Protein AF-A0A1G0IK13-F1 (afdb_monomer_lite)

Structure (mmCIF, N/CA/C/O backbone):
data_AF-A0A1G0IK13-F1
#
_entry.id   AF-A0A1G0IK13-F1
#
loop_
_atom_site.group_PDB
_atom_site.id
_atom_site.type_symbol
_atom_site.label_atom_id
_atom_site.label_alt_id
_atom_site.label_comp_id
_atom_site.label_asym_id
_atom_site.label_entity_id
_atom_site.label_seq_id
_atom_site.pdbx_PDB_ins_code
_atom_site.Cartn_x
_atom_site.Cartn_y
_atom_site.Cartn_z
_atom_site.occupancy
_atom_site.B_iso_or_equiv
_atom_site.auth_seq_id
_atom_site.auth_comp_id
_atom_site.auth_asym_id
_atom_site.auth_atom_id
_atom_site.pdbx_PDB_model_num
ATOM 1 N N . MET A 1 1 ? -11.476 34.093 0.087 1.00 31.52 1 MET A N 1
ATOM 2 C CA . MET A 1 1 ? -12.115 33.030 -0.714 1.00 31.52 1 MET A CA 1
ATOM 3 C C . MET A 1 1 ? -11.079 31.915 -0.895 1.00 31.52 1 MET A C 1
ATOM 5 O O . MET A 1 1 ? -10.155 32.074 -1.669 1.00 31.52 1 MET A O 1
ATOM 9 N N . LEU A 1 2 ? -11.153 30.910 -0.012 1.00 32.69 2 LEU A N 1
ATOM 10 C CA . LEU A 1 2 ? -10.565 29.553 -0.029 1.00 32.69 2 LEU A CA 1
ATOM 11 C C . LEU A 1 2 ? -9.243 29.271 -0.791 1.00 32.69 2 LEU A C 1
ATOM 13 O O . LEU A 1 2 ? -9.278 28.748 -1.898 1.00 32.69 2 LEU A O 1
ATOM 17 N N . SER A 1 3 ? -8.080 29.431 -0.144 1.00 32.84 3 SER A N 1
ATOM 18 C CA . SER A 1 3 ? -6.854 28.722 -0.585 1.00 32.84 3 SER A CA 1
ATOM 19 C C . SER A 1 3 ? -5.847 28.363 0.524 1.00 32.84 3 SER A C 1
ATOM 21 O O . SER A 1 3 ? -4.720 27.985 0.225 1.00 32.84 3 SER A O 1
ATOM 23 N N . GLN A 1 4 ? -6.213 28.455 1.810 1.00 36.94 4 GLN A N 1
ATOM 24 C CA . GLN A 1 4 ? -5.223 28.521 2.901 1.00 36.94 4 GLN A CA 1
ATOM 25 C C . GLN A 1 4 ? -5.112 27.277 3.816 1.00 36.94 4 GLN A C 1
ATOM 27 O O . GLN A 1 4 ? -4.607 27.416 4.924 1.00 36.94 4 GLN A O 1
ATOM 32 N N . ILE A 1 5 ? -5.580 26.074 3.436 1.00 35.16 5 ILE A N 1
ATOM 33 C CA . ILE A 1 5 ? -5.613 24.924 4.388 1.00 35.16 5 ILE A CA 1
ATOM 34 C C . ILE A 1 5 ? -4.954 23.620 3.888 1.00 35.16 5 ILE A C 1
ATOM 36 O O . ILE A 1 5 ? -4.730 22.715 4.683 1.00 35.16 5 ILE A O 1
ATOM 40 N N . TYR A 1 6 ? -4.496 23.531 2.640 1.00 39.91 6 TYR A N 1
ATOM 41 C CA . TYR A 1 6 ? -3.707 22.375 2.178 1.00 39.91 6 TYR A CA 1
ATOM 42 C C . TYR A 1 6 ? -2.251 22.769 1.916 1.00 39.91 6 TYR A C 1
ATOM 44 O O . TYR A 1 6 ? -1.744 22.636 0.809 1.00 39.91 6 TYR A O 1
ATOM 52 N N . LYS A 1 7 ? -1.560 23.281 2.946 1.00 41.16 7 LYS A N 1
ATOM 53 C CA . LYS A 1 7 ? -0.093 23.220 2.954 1.00 41.16 7 LYS A CA 1
ATOM 54 C C . LYS A 1 7 ? 0.269 21.747 3.094 1.00 41.16 7 LYS A C 1
ATOM 56 O O . LYS A 1 7 ? 0.130 21.176 4.171 1.00 41.16 7 LYS A O 1
ATOM 61 N N . ASP A 1 8 ? 0.615 21.149 1.959 1.00 47.81 8 ASP A N 1
ATOM 62 C CA . ASP A 1 8 ? 1.024 19.762 1.786 1.00 47.81 8 ASP A CA 1
ATOM 63 C C . ASP A 1 8 ? 1.869 19.288 2.965 1.00 47.81 8 ASP A C 1
ATOM 65 O O . ASP A 1 8 ? 2.934 19.851 3.227 1.00 47.81 8 ASP A O 1
ATOM 69 N N . VAL A 1 9 ? 1.442 18.217 3.629 1.00 53.19 9 VAL A N 1
ATOM 70 C CA . VAL A 1 9 ? 2.223 17.518 4.663 1.00 53.19 9 VAL A CA 1
ATOM 71 C C . VAL A 1 9 ? 3.650 17.254 4.151 1.00 53.19 9 VAL A C 1
ATOM 73 O O . VAL A 1 9 ? 4.634 17.439 4.864 1.00 53.19 9 VAL A O 1
ATOM 76 N N . VAL A 1 10 ? 3.790 16.951 2.856 1.00 48.06 10 VAL A N 1
ATOM 77 C CA . VAL A 1 10 ? 5.076 16.779 2.161 1.00 48.06 10 VAL A CA 1
ATOM 78 C C . VAL A 1 10 ? 5.927 18.052 2.094 1.00 48.06 10 VAL A C 1
ATOM 80 O O . VAL A 1 10 ? 7.153 17.955 2.137 1.00 48.06 10 VAL A O 1
ATOM 83 N N . SER A 1 11 ? 5.327 19.238 1.992 1.00 52.69 11 SER A N 1
ATOM 84 C CA . SER A 1 11 ? 6.069 20.505 2.013 1.00 52.69 11 SER A CA 1
ATOM 85 C C . SER A 1 11 ? 6.671 20.789 3.392 1.00 52.69 11 SER A C 1
ATOM 87 O O . SER A 1 11 ? 7.807 21.252 3.458 1.00 52.69 11 SER A O 1
ATOM 89 N N . GLU A 1 12 ? 5.990 20.418 4.482 1.00 54.75 12 GLU A N 1
ATOM 90 C CA . GLU A 1 12 ? 6.567 20.422 5.834 1.00 54.75 12 GLU A CA 1
ATOM 91 C C . GLU A 1 12 ? 7.705 19.400 5.948 1.00 54.75 12 GLU A C 1
ATOM 93 O O . GLU A 1 12 ? 8.802 19.757 6.371 1.00 54.75 12 GLU A O 1
ATOM 98 N N . PHE A 1 13 ? 7.525 18.171 5.452 1.00 52.75 13 PHE A N 1
ATOM 99 C CA . PHE A 1 13 ? 8.603 17.172 5.442 1.00 52.75 13 PHE A CA 1
ATOM 100 C C . PHE A 1 13 ? 9.841 17.618 4.644 1.00 52.75 13 PHE A C 1
ATOM 102 O O . PHE A 1 13 ? 10.972 17.452 5.100 1.00 52.75 13 PHE A O 1
ATOM 109 N N . LYS A 1 14 ? 9.662 18.188 3.448 1.00 51.97 14 LYS A N 1
ATOM 110 C CA . LYS A 1 14 ? 10.777 18.629 2.593 1.00 51.97 14 LYS A CA 1
ATOM 111 C C . LYS A 1 14 ? 11.469 19.879 3.138 1.00 51.97 14 LYS A C 1
ATOM 113 O O . LYS A 1 14 ? 12.696 19.951 3.080 1.00 51.97 14 LYS A O 1
ATOM 118 N N . ASN A 1 15 ? 10.711 20.833 3.685 1.00 50.69 15 ASN A N 1
ATOM 119 C CA . ASN A 1 15 ? 11.269 22.067 4.245 1.00 50.69 15 ASN A CA 1
ATOM 120 C C . ASN A 1 15 ? 11.979 21.846 5.585 1.00 50.69 15 ASN A C 1
ATOM 122 O O . ASN A 1 15 ? 12.971 22.518 5.847 1.00 50.69 15 ASN A O 1
ATOM 126 N N . ILE A 1 16 ? 11.514 20.912 6.421 1.00 49.03 16 ILE A N 1
ATOM 127 C CA . ILE A 1 16 ? 12.125 20.672 7.736 1.00 49.03 16 ILE A CA 1
ATOM 128 C C . ILE A 1 16 ? 13.378 19.784 7.622 1.00 49.03 16 ILE A C 1
ATOM 130 O O . ILE A 1 16 ? 14.306 19.933 8.417 1.00 49.03 16 ILE A O 1
ATOM 134 N N . TYR A 1 17 ? 13.451 18.874 6.642 1.00 52.00 17 TYR A N 1
ATOM 135 C CA . TYR A 1 17 ? 14.423 17.771 6.706 1.00 52.00 17 TYR A CA 1
ATOM 136 C C . TYR A 1 17 ? 15.418 17.661 5.529 1.00 52.00 17 TYR A C 1
ATOM 138 O O . TYR A 1 17 ? 16.313 16.816 5.587 1.00 52.00 17 TYR A O 1
ATOM 146 N N . GLY A 1 18 ? 15.356 18.562 4.537 1.00 42.50 18 GLY A N 1
ATOM 147 C CA . GLY A 1 18 ? 16.409 18.765 3.527 1.00 42.50 18 GLY A CA 1
ATOM 148 C C . GLY A 1 18 ? 16.316 17.892 2.263 1.00 42.50 18 GLY A C 1
ATOM 149 O O . GLY A 1 18 ? 15.449 17.035 2.128 1.00 42.50 18 GLY A O 1
ATOM 150 N N . ARG A 1 19 ? 17.212 18.139 1.290 1.00 48.12 19 ARG A N 1
ATOM 151 C CA . ARG A 1 19 ? 17.326 17.351 0.045 1.00 48.12 19 ARG A CA 1
ATOM 152 C C . ARG A 1 19 ? 17.820 15.941 0.383 1.00 48.12 19 ARG A C 1
ATOM 154 O O . ARG A 1 19 ? 18.929 15.790 0.891 1.00 48.12 19 ARG A O 1
ATOM 161 N N . PHE A 1 20 ? 17.008 14.922 0.115 1.00 57.69 20 PHE A N 1
ATOM 162 C CA . PHE A 1 20 ? 17.365 13.531 0.390 1.00 57.69 20 PHE A CA 1
ATOM 163 C C . PHE A 1 20 ? 18.174 12.928 -0.759 1.00 57.69 20 PHE A C 1
ATOM 165 O O . PHE A 1 20 ? 17.938 13.224 -1.929 1.00 57.69 20 PHE A O 1
ATOM 172 N N . TRP A 1 21 ? 19.206 12.184 -0.375 1.00 53.47 21 TRP A N 1
ATOM 173 C CA . TRP A 1 21 ? 20.443 12.022 -1.122 1.00 53.47 21 TRP A CA 1
ATOM 174 C C . TRP A 1 21 ? 20.303 10.956 -2.205 1.00 53.47 21 TRP A C 1
ATOM 176 O O . TRP A 1 21 ? 19.629 9.947 -2.017 1.00 53.47 21 TRP A O 1
ATOM 186 N N . ALA A 1 22 ? 20.999 11.172 -3.317 1.00 59.31 22 ALA A N 1
ATOM 187 C CA . ALA A 1 22 ? 21.402 10.071 -4.165 1.00 59.31 22 ALA A CA 1
ATOM 188 C C . ALA A 1 22 ? 22.405 9.198 -3.386 1.00 59.31 22 ALA A C 1
ATOM 190 O O . ALA A 1 22 ? 23.225 9.724 -2.625 1.00 59.31 22 ALA A O 1
ATOM 191 N N . THR A 1 23 ? 22.373 7.878 -3.566 1.00 63.16 23 THR A N 1
ATOM 192 C CA . THR A 1 23 ? 23.436 6.994 -3.079 1.00 63.16 23 THR A CA 1
ATOM 193 C C . THR A 1 23 ? 24.787 7.479 -3.609 1.00 63.16 23 THR A C 1
ATOM 195 O O . THR A 1 23 ? 24.859 8.256 -4.563 1.00 63.16 23 THR A O 1
ATOM 198 N N . LYS A 1 24 ? 25.899 6.959 -3.073 1.00 58.78 24 LYS A N 1
ATOM 199 C CA . LYS A 1 24 ? 27.235 7.202 -3.657 1.00 58.78 24 LYS A CA 1
ATOM 200 C C . LYS A 1 24 ? 27.311 6.874 -5.163 1.00 58.78 24 LYS A C 1
ATOM 202 O O . LYS A 1 24 ? 28.230 7.328 -5.829 1.00 58.78 24 LYS A O 1
ATOM 207 N N . GLN A 1 25 ? 26.360 6.089 -5.673 1.00 64.88 25 GLN A N 1
ATOM 208 C CA . GLN A 1 25 ? 26.235 5.661 -7.066 1.00 64.88 25 GLN A CA 1
ATOM 209 C C . GLN A 1 25 ? 25.204 6.479 -7.869 1.00 64.88 25 GLN A C 1
ATOM 211 O O . GLN A 1 25 ? 24.966 6.166 -9.028 1.00 64.88 25 GLN A O 1
ATOM 216 N N . GLY A 1 26 ? 24.577 7.504 -7.283 1.00 69.50 26 GLY A N 1
ATOM 217 C CA . GLY A 1 26 ? 23.604 8.355 -7.974 1.00 69.50 26 GLY A CA 1
ATOM 218 C C . GLY A 1 26 ? 22.139 7.911 -7.859 1.00 69.50 26 GLY A C 1
ATOM 219 O O . GLY A 1 26 ? 21.266 8.599 -8.381 1.00 69.50 26 GLY A O 1
ATOM 220 N N . ASN A 1 27 ? 21.836 6.812 -7.161 1.00 72.19 27 ASN A N 1
ATOM 221 C CA . ASN A 1 27 ? 20.474 6.271 -7.107 1.00 72.19 27 ASN A CA 1
ATOM 222 C C . ASN A 1 27 ? 19.616 6.973 -6.050 1.00 72.19 27 ASN A C 1
ATOM 224 O O . ASN A 1 27 ? 20.079 7.212 -4.940 1.00 72.19 27 ASN A O 1
ATOM 228 N N . PHE A 1 28 ? 18.351 7.253 -6.351 1.00 80.31 28 PHE A N 1
ATOM 229 C CA . PHE A 1 28 ? 17.411 7.787 -5.360 1.00 80.31 28 PHE A CA 1
ATOM 230 C C . PHE A 1 28 ? 16.913 6.691 -4.417 1.00 80.31 28 PHE A C 1
ATOM 232 O O . PHE A 1 28 ? 16.918 5.518 -4.772 1.00 80.31 28 PHE A O 1
ATOM 239 N N . GLU A 1 29 ? 16.439 7.070 -3.232 1.00 83.25 29 GLU A N 1
ATOM 240 C CA . GLU A 1 29 ? 15.926 6.140 -2.225 1.00 83.25 29 GLU A CA 1
ATOM 241 C C . GLU A 1 29 ? 14.506 6.512 -1.767 1.00 83.25 29 GLU A C 1
ATOM 243 O O . GLU A 1 29 ? 14.148 7.689 -1.698 1.00 83.25 29 GLU A O 1
ATOM 248 N N . TYR A 1 30 ? 13.682 5.512 -1.442 1.00 84.75 30 TYR A N 1
ATOM 249 C CA . TYR A 1 30 ? 12.421 5.680 -0.724 1.00 84.75 30 TYR A CA 1
ATOM 250 C C . TYR A 1 30 ? 12.723 6.154 0.693 1.00 84.75 30 TYR A C 1
ATOM 252 O O . TYR A 1 30 ? 13.132 5.367 1.547 1.00 84.75 30 TYR A O 1
ATOM 260 N N . TYR A 1 31 ? 12.548 7.447 0.951 1.00 82.56 31 TYR A N 1
ATOM 261 C CA . TYR A 1 31 ? 12.944 8.035 2.229 1.00 82.56 31 TYR A CA 1
ATOM 262 C C . TYR A 1 31 ? 11.896 7.856 3.332 1.00 82.56 31 TYR A C 1
ATOM 264 O O . TYR A 1 31 ? 12.213 8.060 4.505 1.00 82.56 31 TYR A O 1
ATOM 272 N N . LEU A 1 32 ? 10.666 7.465 2.990 1.00 89.06 32 LEU A N 1
ATOM 273 C CA . LEU A 1 32 ? 9.633 7.136 3.965 1.00 89.06 32 LEU A CA 1
ATOM 274 C C . LEU A 1 32 ? 9.557 5.626 4.198 1.00 89.06 32 LEU A C 1
ATOM 276 O O . LEU A 1 32 ? 9.901 4.797 3.349 1.00 89.06 32 LEU A O 1
ATOM 280 N N . LYS A 1 33 ? 9.094 5.270 5.390 1.00 91.31 33 LYS A N 1
ATOM 281 C CA . LYS A 1 33 ? 8.772 3.903 5.788 1.00 91.31 33 LYS A CA 1
ATOM 282 C C . LYS A 1 33 ? 7.468 3.899 6.572 1.00 91.31 33 LYS A C 1
ATOM 284 O O . LYS A 1 33 ? 7.250 4.777 7.407 1.00 91.31 33 LYS A O 1
ATOM 289 N N . LEU A 1 34 ? 6.660 2.866 6.378 1.00 94.62 34 LEU A N 1
ATOM 290 C CA . LEU A 1 34 ? 5.587 2.526 7.308 1.00 94.62 34 LEU A CA 1
ATOM 291 C C . LEU A 1 34 ? 6.165 1.780 8.529 1.00 94.62 34 LEU A C 1
ATOM 293 O O . LEU A 1 34 ? 6.554 0.620 8.432 1.00 94.62 34 LEU A O 1
ATOM 297 N N . ASP A 1 35 ? 6.263 2.435 9.688 1.00 94.06 35 ASP A N 1
ATOM 298 C CA . ASP A 1 35 ? 6.783 1.810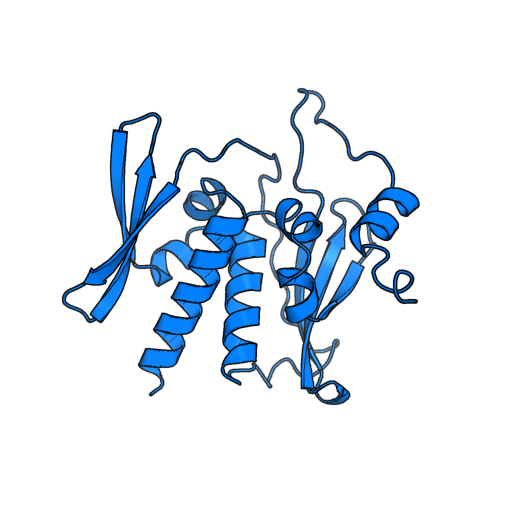 10.921 1.00 94.06 35 ASP A CA 1
ATOM 299 C C . ASP A 1 35 ? 5.729 0.947 11.627 1.00 94.06 35 ASP A C 1
ATOM 301 O O . ASP A 1 35 ? 6.040 -0.070 12.249 1.00 94.06 35 ASP A O 1
ATOM 305 N N . GLY A 1 36 ? 4.460 1.333 11.517 1.00 95.19 36 GLY A N 1
ATOM 306 C CA . GLY A 1 36 ? 3.361 0.615 12.142 1.00 95.19 36 GLY A CA 1
ATOM 307 C C . GLY A 1 36 ? 2.011 1.285 11.951 1.00 95.19 36 GLY A C 1
ATOM 308 O O . GLY A 1 36 ? 1.897 2.314 11.283 1.00 95.19 36 GLY A O 1
ATOM 309 N N . TYR A 1 37 ? 0.984 0.704 12.560 1.00 96.81 37 TYR A N 1
ATOM 310 C CA . TYR A 1 37 ? -0.351 1.293 12.627 1.00 96.81 37 TYR A CA 1
ATOM 311 C C . TYR A 1 37 ? -1.074 0.912 13.919 1.00 96.81 37 TYR A C 1
ATOM 313 O O . TYR A 1 37 ? -0.765 -0.094 14.564 1.00 96.81 37 TYR A O 1
ATOM 321 N N . TYR A 1 38 ? -2.054 1.726 14.293 1.00 96.50 38 TYR A N 1
ATOM 322 C CA . TYR A 1 38 ? -2.970 1.447 15.393 1.00 96.50 38 TYR A CA 1
ATOM 323 C C . TYR A 1 38 ? -4.346 2.051 15.099 1.00 96.50 38 TYR A C 1
ATOM 325 O O . TYR A 1 38 ? -4.468 3.007 14.330 1.00 96.50 38 TYR A O 1
ATOM 333 N N . PHE A 1 39 ? -5.391 1.526 15.730 1.00 95.69 39 PHE A N 1
ATOM 334 C CA . PHE A 1 39 ? -6.720 2.123 15.665 1.00 95.69 39 PHE A CA 1
ATOM 335 C C . PHE A 1 39 ? -6.895 3.143 16.794 1.00 95.69 39 PHE A C 1
ATOM 337 O O . PHE A 1 39 ? -6.624 2.859 17.960 1.00 95.69 39 PHE A O 1
ATOM 344 N N . CYS A 1 40 ? -7.341 4.357 16.472 1.00 94.06 40 CYS A N 1
ATOM 345 C CA . CYS A 1 40 ? -7.643 5.390 17.456 1.00 94.06 40 CYS A CA 1
ATOM 346 C C . CYS A 1 40 ? -9.151 5.447 17.712 1.00 94.06 40 CYS A C 1
ATOM 348 O O . CYS A 1 40 ? -9.873 6.107 16.966 1.00 94.06 40 CYS A O 1
ATOM 350 N N . LYS A 1 41 ? -9.634 4.844 18.808 1.00 90.56 41 LYS A N 1
ATOM 351 C CA . LYS A 1 41 ? -11.066 4.885 19.174 1.00 90.56 41 LYS A CA 1
ATOM 352 C C . LYS A 1 41 ? -11.641 6.296 19.285 1.00 90.56 41 LYS A C 1
ATOM 354 O O . LYS A 1 41 ? -12.744 6.534 18.804 1.00 90.56 41 LYS A O 1
ATOM 359 N N . LYS A 1 42 ? -10.891 7.246 19.863 1.00 91.06 42 LYS A N 1
ATOM 360 C CA . LYS A 1 42 ? -11.334 8.648 20.012 1.00 91.06 42 LYS A CA 1
ATOM 361 C C . LYS A 1 42 ? -11.639 9.301 18.662 1.00 91.06 42 LYS A C 1
ATOM 363 O O . LYS A 1 42 ? -12.590 10.064 18.557 1.00 91.06 42 LYS A O 1
ATOM 368 N N . GLN A 1 43 ? -10.826 9.008 17.650 1.00 90.81 43 GLN A N 1
ATOM 369 C CA . GLN A 1 43 ? -10.968 9.574 16.307 1.00 90.81 43 GLN A CA 1
ATOM 370 C C . GLN A 1 43 ? -11.713 8.632 15.343 1.00 90.81 43 GLN A C 1
ATOM 372 O O . GLN A 1 43 ? -11.975 9.019 14.211 1.00 90.81 43 GLN A O 1
ATOM 377 N N . LYS A 1 44 ? -12.045 7.409 15.786 1.00 91.25 44 LYS A N 1
ATOM 378 C CA . LYS A 1 44 ? -12.650 6.321 14.999 1.00 91.25 44 LYS A CA 1
ATOM 379 C C . LYS A 1 44 ? -11.951 6.088 13.654 1.00 91.25 44 LYS A C 1
ATOM 381 O O . LYS A 1 44 ? -12.602 5.918 12.628 1.00 91.25 44 LYS A O 1
ATOM 386 N N . GLN A 1 45 ? -10.621 6.102 13.668 1.00 94.12 45 GLN A N 1
ATOM 387 C CA . GLN A 1 45 ? -9.805 5.930 12.467 1.00 94.12 45 GLN A CA 1
ATOM 388 C C . GLN A 1 45 ? -8.475 5.245 12.777 1.00 94.12 45 GLN A C 1
ATOM 390 O O . GLN A 1 45 ? -7.940 5.331 13.886 1.00 94.12 45 GLN A O 1
ATOM 395 N N . THR A 1 46 ? -7.940 4.589 11.763 1.00 95.81 46 THR A N 1
ATOM 396 C CA . THR A 1 46 ? -6.638 3.947 11.695 1.00 95.81 46 THR A 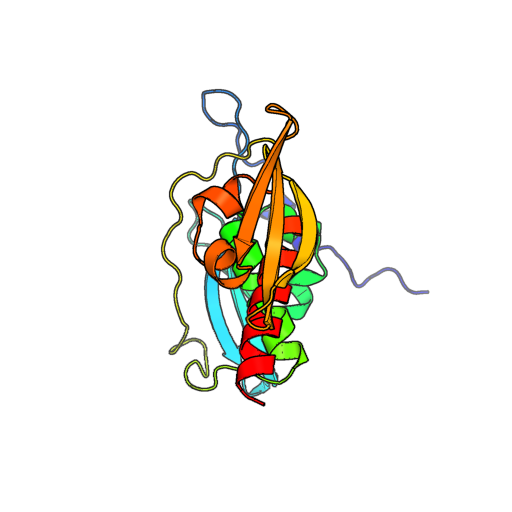CA 1
ATOM 397 C C . THR A 1 46 ? -5.581 5.011 11.468 1.00 95.81 46 THR A C 1
ATOM 399 O O . THR A 1 46 ? -5.616 5.775 10.499 1.00 95.81 46 THR A O 1
ATOM 402 N N . ILE A 1 47 ? -4.624 5.058 12.384 1.00 97.38 47 ILE A N 1
ATOM 403 C CA . ILE A 1 47 ? -3.472 5.942 12.328 1.00 97.38 47 ILE A CA 1
ATOM 404 C C . ILE A 1 47 ? -2.274 5.101 11.908 1.00 97.38 47 ILE A C 1
ATOM 406 O O . ILE A 1 47 ? -1.943 4.113 12.564 1.00 97.38 47 ILE A O 1
ATOM 410 N N . VAL A 1 48 ? -1.623 5.502 10.821 1.00 96.81 48 VAL A N 1
ATOM 411 C CA . VAL A 1 48 ? -0.355 4.929 10.372 1.00 96.81 48 VAL A CA 1
ATOM 412 C C . VAL A 1 48 ? 0.806 5.782 10.856 1.00 96.81 48 VAL A C 1
ATOM 414 O O . VAL A 1 48 ? 0.684 6.999 11.029 1.00 96.81 48 VAL A O 1
ATOM 417 N N . ILE A 1 49 ? 1.929 5.122 11.108 1.00 95.94 49 ILE A N 1
ATOM 418 C CA . ILE A 1 49 ? 3.147 5.747 11.603 1.00 95.94 49 ILE A CA 1
ATOM 419 C C . ILE A 1 49 ? 4.152 5.760 10.480 1.00 95.94 49 ILE A C 1
ATOM 421 O O . ILE A 1 49 ? 4.659 4.713 10.078 1.00 95.94 49 ILE A O 1
ATOM 425 N N . ILE A 1 50 ? 4.418 6.951 9.970 1.00 94.12 50 ILE A N 1
ATOM 426 C CA . ILE A 1 50 ? 5.351 7.153 8.875 1.00 94.12 50 ILE A CA 1
ATOM 427 C C . ILE A 1 50 ? 6.669 7.636 9.461 1.00 94.12 50 ILE A C 1
ATOM 429 O O . ILE A 1 50 ? 6.737 8.699 10.071 1.00 94.12 50 ILE A O 1
ATOM 433 N N . GLN A 1 51 ? 7.720 6.844 9.293 1.00 90.56 51 GLN A N 1
ATOM 434 C CA . GLN A 1 51 ? 9.067 7.180 9.732 1.00 90.56 51 GLN A CA 1
ATOM 435 C C . GLN A 1 51 ? 9.887 7.720 8.561 1.00 90.56 51 GLN A C 1
ATOM 437 O O . GLN A 1 51 ? 9.839 7.178 7.455 1.00 90.56 51 GLN A O 1
ATOM 442 N N . VAL A 1 52 ? 10.705 8.740 8.824 1.00 86.00 52 VAL A N 1
ATOM 443 C CA . VAL A 1 52 ? 11.774 9.145 7.903 1.00 86.00 52 VAL A CA 1
ATOM 444 C C . VAL A 1 52 ? 12.959 8.199 8.091 1.00 86.00 52 VAL A C 1
ATOM 446 O O . VAL A 1 52 ? 13.514 8.095 9.189 1.00 86.00 52 VAL A O 1
ATOM 449 N N . ARG A 1 53 ? 13.360 7.492 7.032 1.00 81.12 53 ARG A N 1
ATOM 450 C CA . ARG A 1 53 ? 14.486 6.550 7.088 1.00 81.12 53 ARG A CA 1
ATOM 451 C C . ARG A 1 53 ? 15.761 7.260 7.541 1.00 81.12 53 ARG A C 1
ATOM 453 O O . ARG A 1 53 ? 15.990 8.428 7.239 1.00 81.12 53 ARG A O 1
ATOM 460 N N . ASN A 1 54 ? 16.586 6.544 8.304 1.00 75.62 54 ASN A N 1
ATOM 461 C CA . ASN A 1 54 ? 17.832 7.051 8.895 1.00 75.62 54 ASN A CA 1
ATOM 462 C C . ASN A 1 54 ? 17.650 8.244 9.858 1.00 75.62 54 ASN A C 1
ATOM 464 O O . ASN A 1 54 ? 18.624 8.891 10.248 1.00 75.62 54 ASN A O 1
ATOM 468 N N . LYS A 1 55 ? 16.413 8.528 10.282 1.00 79.25 55 LYS A N 1
ATOM 469 C CA . LYS A 1 55 ? 16.076 9.511 11.314 1.00 79.25 55 LYS A CA 1
ATOM 470 C C . LYS A 1 55 ? 15.191 8.851 12.376 1.00 79.25 55 LYS A C 1
ATOM 472 O O . LYS A 1 55 ? 14.543 7.832 12.144 1.00 79.25 55 LYS A O 1
ATOM 477 N N . ARG A 1 56 ? 15.164 9.446 13.571 1.00 78.56 56 ARG A N 1
ATOM 478 C CA . ARG A 1 56 ? 14.256 9.037 14.663 1.00 78.56 56 ARG A CA 1
ATOM 479 C C . ARG A 1 56 ? 12.858 9.660 14.540 1.00 78.56 56 ARG A C 1
ATOM 481 O O . ARG A 1 56 ? 11.990 9.358 15.348 1.00 78.56 56 ARG A O 1
ATOM 488 N N . THR A 1 57 ? 12.656 10.533 13.554 1.00 84.31 57 THR A N 1
ATOM 489 C CA . THR A 1 57 ? 11.406 11.262 13.336 1.00 84.31 57 THR A CA 1
ATOM 490 C C . THR A 1 57 ? 10.316 10.339 12.809 1.00 84.31 57 THR A C 1
ATOM 492 O O . THR A 1 57 ? 10.523 9.629 11.821 1.00 84.31 57 THR A O 1
ATOM 495 N N . VAL A 1 58 ? 9.151 10.394 13.452 1.00 89.62 58 VAL A N 1
ATOM 496 C CA . VAL A 1 58 ? 7.939 9.679 13.052 1.00 89.62 58 VAL A CA 1
ATOM 497 C C . VAL A 1 58 ? 6.756 10.635 13.042 1.00 89.62 58 VAL A C 1
ATOM 499 O O . VAL A 1 58 ? 6.617 11.445 13.955 1.00 89.62 58 VAL A O 1
ATOM 502 N N . GLU A 1 59 ? 5.880 10.487 12.057 1.00 91.81 59 GLU A N 1
ATOM 503 C CA . GLU A 1 59 ? 4.611 11.202 11.971 1.00 91.81 59 GLU A CA 1
ATOM 504 C C . GLU A 1 59 ? 3.433 10.248 12.119 1.00 91.81 59 GLU A C 1
ATOM 506 O O . GLU A 1 59 ? 3.443 9.121 11.618 1.00 91.81 59 GLU A O 1
ATOM 511 N N . LYS A 1 60 ? 2.396 10.719 12.813 1.00 95.06 60 LYS A N 1
ATOM 512 C CA . LYS A 1 60 ? 1.159 9.972 13.069 1.00 95.06 60 LYS A CA 1
ATOM 513 C C . LYS A 1 60 ? 0.072 10.517 12.159 1.00 95.06 60 LYS A C 1
ATOM 515 O O . LYS A 1 60 ? -0.447 11.605 12.399 1.00 95.06 60 LYS A O 1
ATOM 520 N N . ILE A 1 61 ? -0.286 9.765 11.126 1.00 95.50 61 ILE A N 1
ATOM 521 C CA . ILE A 1 61 ? -1.164 10.259 10.064 1.00 95.50 61 ILE A CA 1
ATOM 522 C C . ILE A 1 61 ? -2.363 9.316 9.918 1.00 95.50 61 ILE A C 1
ATOM 524 O O . ILE A 1 61 ? -2.176 8.103 9.857 1.00 95.50 61 ILE A O 1
ATOM 528 N N . PRO A 1 62 ? -3.607 9.820 9.851 1.00 96.38 62 PRO A N 1
ATOM 529 C CA . PRO A 1 62 ? -4.748 8.994 9.472 1.00 96.38 62 PRO A CA 1
ATOM 530 C C . PRO A 1 62 ? -4.533 8.346 8.104 1.00 96.38 62 PRO A C 1
ATOM 532 O O . PRO A 1 62 ? -4.152 9.035 7.154 1.00 96.38 62 PRO A O 1
ATOM 535 N N . VAL A 1 63 ? -4.833 7.052 7.971 1.00 96.44 63 VAL A N 1
ATOM 536 C CA . VAL A 1 63 ? -4.601 6.305 6.720 1.00 96.44 63 VAL A CA 1
ATOM 537 C C . VAL A 1 63 ? -5.303 6.955 5.517 1.00 96.44 63 VAL A C 1
ATOM 539 O O . VAL A 1 63 ? -4.722 7.068 4.438 1.00 96.44 63 VAL A O 1
ATOM 542 N N . LYS A 1 64 ? -6.506 7.509 5.728 1.00 94.56 64 LYS A N 1
ATOM 543 C CA . LYS A 1 64 ? -7.259 8.275 4.721 1.00 94.56 64 LYS A CA 1
ATOM 544 C C . LYS A 1 64 ? -6.530 9.520 4.217 1.00 94.56 64 LYS A C 1
ATOM 546 O O . LYS A 1 64 ? -6.687 9.875 3.057 1.00 94.56 64 LYS A O 1
ATOM 551 N N . LYS A 1 65 ? -5.742 10.193 5.060 1.00 94.25 65 LYS A N 1
ATOM 552 C CA . LYS A 1 65 ? -4.947 11.352 4.624 1.00 94.25 65 LYS A CA 1
ATOM 553 C C . LYS A 1 65 ? -3.726 10.911 3.825 1.00 94.25 65 LYS A C 1
ATOM 555 O O . LYS A 1 65 ? -3.396 11.547 2.834 1.00 94.25 65 LYS A O 1
ATOM 560 N N . VAL A 1 66 ? -3.102 9.800 4.217 1.00 93.94 66 VAL A N 1
ATOM 561 C CA . VAL A 1 66 ? -1.948 9.242 3.500 1.00 93.94 66 VAL A CA 1
ATOM 562 C C . VAL A 1 66 ? -2.317 8.868 2.068 1.00 93.94 66 VAL A C 1
ATOM 564 O O . VAL A 1 66 ? -1.619 9.271 1.148 1.00 93.94 66 VAL A O 1
ATOM 567 N N . ILE A 1 67 ? -3.439 8.172 1.855 1.00 93.31 67 ILE A N 1
ATOM 568 C CA . ILE A 1 67 ? -3.844 7.738 0.507 1.00 93.31 67 ILE A CA 1
ATOM 569 C C . ILE A 1 67 ? -4.223 8.903 -0.425 1.00 93.31 67 ILE A C 1
ATOM 571 O O . ILE A 1 67 ? -4.145 8.776 -1.646 1.00 93.31 67 ILE A O 1
ATOM 575 N N . GLN A 1 68 ? -4.631 10.041 0.143 1.00 92.56 68 GLN A N 1
ATOM 576 C CA . GLN A 1 68 ? -4.956 11.259 -0.603 1.00 92.56 68 GLN A CA 1
ATOM 577 C C . GLN A 1 68 ? -3.699 12.039 -1.017 1.00 92.56 68 GLN A C 1
ATOM 579 O O . GLN A 1 68 ? -3.717 12.737 -2.032 1.00 92.56 68 GLN A O 1
ATOM 584 N N . ASP A 1 69 ? -2.599 11.897 -0.274 1.00 90.25 69 ASP A N 1
ATOM 585 C CA . ASP A 1 69 ? -1.327 12.555 -0.565 1.00 90.25 69 ASP A CA 1
ATOM 586 C C . ASP A 1 69 ? -0.468 11.701 -1.510 1.00 90.25 69 ASP A C 1
ATOM 588 O O . ASP A 1 69 ? 0.361 10.879 -1.109 1.00 90.25 69 ASP A O 1
ATOM 592 N N . LYS A 1 70 ? -0.648 11.926 -2.816 1.00 89.06 70 LYS A N 1
ATOM 593 C CA . LYS A 1 70 ? 0.113 11.231 -3.868 1.00 89.06 70 LYS A CA 1
ATOM 594 C C . LYS A 1 70 ? 1.624 11.418 -3.735 1.00 89.06 70 LYS A C 1
ATOM 596 O O . LYS A 1 70 ? 2.374 10.543 -4.165 1.00 89.06 70 LYS A O 1
ATOM 601 N N . ASN A 1 71 ? 2.072 12.554 -3.205 1.00 87.62 71 ASN A N 1
ATOM 602 C CA . ASN A 1 71 ? 3.493 12.833 -3.061 1.00 87.62 71 ASN A CA 1
ATOM 603 C C . ASN A 1 71 ? 4.074 12.019 -1.910 1.00 87.62 71 ASN A C 1
ATOM 605 O O . ASN A 1 71 ? 5.128 11.429 -2.085 1.00 87.62 71 ASN A O 1
ATOM 609 N N . LEU A 1 72 ? 3.371 11.914 -0.784 1.00 89.75 72 LEU A N 1
ATOM 610 C CA . LEU A 1 72 ? 3.779 11.056 0.327 1.00 89.75 72 LEU A CA 1
ATOM 611 C C . LEU A 1 72 ? 3.827 9.591 -0.116 1.00 89.75 72 LEU A C 1
ATOM 613 O O . LEU A 1 72 ? 4.825 8.909 0.112 1.00 89.75 72 LEU A O 1
ATOM 617 N N . VAL A 1 73 ? 2.786 9.123 -0.813 1.00 91.88 73 VAL A N 1
ATOM 618 C CA . VAL A 1 73 ? 2.713 7.738 -1.301 1.00 91.88 73 VAL A CA 1
ATOM 619 C C . VAL A 1 73 ? 3.907 7.397 -2.191 1.00 91.88 73 VAL A C 1
ATOM 621 O O . VAL A 1 73 ? 4.546 6.386 -1.947 1.00 91.88 73 VAL A O 1
ATOM 624 N N . LYS A 1 74 ? 4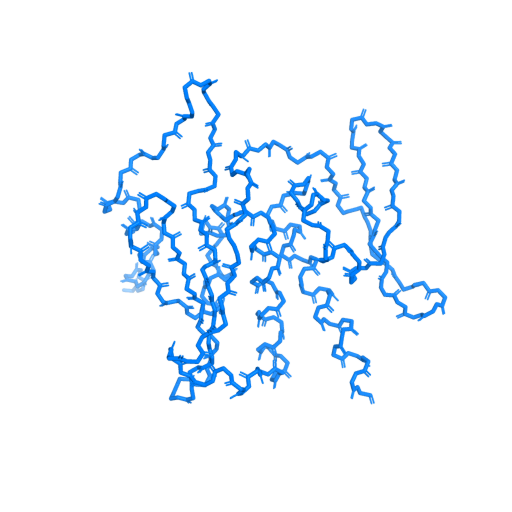.292 8.256 -3.146 1.00 90.94 74 LYS A N 1
ATOM 625 C CA . LYS A 1 74 ? 5.465 8.046 -4.031 1.00 90.94 74 LYS A CA 1
ATOM 626 C C . LYS A 1 74 ? 6.809 7.895 -3.309 1.00 90.94 74 LYS A C 1
ATOM 628 O O . LYS A 1 74 ? 7.795 7.471 -3.916 1.00 90.94 74 LYS A O 1
ATOM 633 N N . GLU A 1 75 ? 6.877 8.299 -2.050 1.00 89.81 75 GLU A N 1
ATOM 634 C CA . GLU A 1 75 ? 8.100 8.289 -1.247 1.00 89.81 75 GLU A CA 1
ATOM 635 C C . GLU A 1 75 ? 8.194 7.065 -0.331 1.00 89.81 75 GLU A C 1
ATOM 637 O O . GLU A 1 75 ? 9.221 6.851 0.317 1.00 89.81 75 GLU A O 1
ATOM 642 N N . LEU A 1 76 ? 7.152 6.232 -0.327 1.00 91.56 76 LEU A N 1
ATOM 643 C CA . LEU A 1 76 ? 7.112 4.939 0.340 1.00 91.56 76 LEU A CA 1
ATOM 644 C C . LEU A 1 76 ? 7.562 3.820 -0.593 1.00 91.56 76 LEU A C 1
ATOM 646 O O . LEU A 1 76 ? 7.276 3.822 -1.793 1.00 91.56 76 LEU A O 1
ATOM 650 N N . HIS A 1 77 ? 8.199 2.815 0.003 1.00 93.12 77 HIS A N 1
ATOM 651 C CA . HIS A 1 77 ? 8.474 1.560 -0.680 1.00 93.12 77 HIS A CA 1
ATOM 652 C C . HIS A 1 77 ? 7.150 0.928 -1.166 1.00 93.12 77 HIS A C 1
ATOM 654 O O . HIS A 1 77 ? 6.174 0.942 -0.407 1.00 93.12 77 HIS A O 1
ATOM 660 N N . PRO A 1 78 ? 7.080 0.334 -2.374 1.00 95.12 78 PRO A N 1
ATOM 661 C CA . PRO A 1 78 ? 5.846 -0.248 -2.908 1.00 95.12 78 PRO A CA 1
ATOM 662 C C . PRO A 1 78 ? 5.151 -1.229 -1.953 1.00 95.12 78 PRO A C 1
ATOM 664 O O . PRO A 1 78 ? 3.938 -1.161 -1.780 1.00 95.12 78 PRO A O 1
ATOM 667 N N . ALA A 1 79 ? 5.906 -2.078 -1.250 1.00 94.94 79 ALA A N 1
ATOM 668 C CA . ALA A 1 79 ? 5.342 -2.970 -0.230 1.00 94.94 79 ALA A CA 1
ATOM 669 C C . ALA A 1 79 ? 4.702 -2.225 0.968 1.00 94.94 79 ALA A C 1
ATOM 671 O O . ALA A 1 79 ? 3.615 -2.602 1.403 1.00 94.94 79 ALA A O 1
ATOM 672 N N . ASP A 1 80 ? 5.299 -1.127 1.451 1.00 95.50 80 ASP A N 1
ATOM 673 C CA . ASP A 1 80 ? 4.695 -0.293 2.507 1.00 95.50 80 ASP A CA 1
ATOM 674 C C . ASP A 1 80 ? 3.398 0.365 2.005 1.00 95.50 80 ASP A C 1
ATOM 676 O O . ASP A 1 80 ? 2.385 0.419 2.708 1.00 95.50 80 ASP A O 1
ATOM 680 N N . ALA A 1 81 ? 3.406 0.846 0.760 1.00 96.31 81 ALA A N 1
ATOM 681 C CA . ALA A 1 81 ? 2.242 1.467 0.141 1.00 96.31 81 ALA A CA 1
ATOM 682 C C . ALA A 1 81 ? 1.110 0.460 -0.128 1.00 96.31 81 ALA A C 1
ATOM 684 O O . ALA A 1 81 ? -0.063 0.791 0.042 1.00 96.31 81 ALA A O 1
ATOM 685 N N . CYS A 1 82 ? 1.454 -0.785 -0.464 1.00 97.44 82 CYS A N 1
ATOM 686 C CA . CYS A 1 82 ? 0.516 -1.901 -0.558 1.00 97.44 82 CYS A CA 1
ATOM 687 C C . CYS A 1 82 ? -0.229 -2.114 0.769 1.00 97.44 82 CYS A C 1
ATOM 689 O O . CYS A 1 82 ? -1.459 -2.151 0.803 1.00 97.44 82 CYS A O 1
ATOM 691 N N . ILE A 1 83 ? 0.494 -2.134 1.893 1.00 96.69 83 ILE A N 1
ATOM 692 C CA . ILE A 1 83 ? -0.113 -2.243 3.228 1.00 96.69 83 ILE A CA 1
ATOM 693 C C . ILE A 1 83 ? -1.033 -1.049 3.517 1.00 96.69 83 ILE A C 1
ATOM 695 O O . ILE A 1 83 ? -2.135 -1.234 4.031 1.00 96.69 83 ILE A O 1
ATOM 699 N N . ILE A 1 84 ? -0.627 0.175 3.165 1.00 97.25 84 ILE A N 1
ATOM 700 C CA . ILE A 1 84 ? -1.479 1.366 3.323 1.00 97.25 84 ILE A CA 1
ATOM 701 C C . ILE A 1 84 ? -2.774 1.238 2.513 1.00 97.25 84 ILE A C 1
ATOM 703 O O . ILE A 1 84 ? -3.838 1.570 3.035 1.00 97.25 84 ILE A O 1
ATOM 707 N N . GLY A 1 85 ? -2.708 0.723 1.281 1.00 97.31 85 GLY A N 1
ATOM 708 C CA . GLY A 1 85 ? -3.888 0.448 0.458 1.00 97.31 85 GLY A CA 1
ATOM 709 C C . GLY A 1 85 ? -4.855 -0.527 1.133 1.00 97.31 85 GLY A C 1
ATOM 710 O O . GLY A 1 85 ? -6.049 -0.245 1.236 1.00 97.31 85 GLY A O 1
ATOM 711 N N . MET A 1 86 ? -4.329 -1.623 1.685 1.00 96.81 86 MET A N 1
ATOM 712 C CA . MET A 1 86 ? -5.115 -2.594 2.456 1.00 96.81 86 MET A CA 1
ATOM 713 C C . MET A 1 86 ? -5.781 -1.941 3.676 1.00 96.81 86 MET A C 1
ATOM 715 O O . MET A 1 86 ? -6.990 -2.067 3.863 1.00 96.81 86 MET A O 1
ATOM 719 N N . LEU A 1 87 ? -5.021 -1.199 4.489 1.00 96.25 87 LEU A N 1
ATOM 720 C CA . LEU A 1 87 ? -5.539 -0.520 5.685 1.00 96.25 87 LEU A CA 1
ATOM 721 C C . LEU A 1 87 ? -6.620 0.518 5.342 1.00 96.25 87 LEU A C 1
ATOM 723 O O . LEU A 1 87 ? -7.618 0.630 6.054 1.00 96.25 87 LEU A O 1
ATOM 727 N N . ALA A 1 88 ? -6.445 1.260 4.247 1.00 96.12 88 ALA A N 1
ATOM 728 C CA . ALA A 1 88 ? -7.420 2.240 3.784 1.00 96.12 88 ALA A CA 1
ATOM 729 C C . ALA A 1 88 ? -8.732 1.579 3.329 1.00 96.12 88 ALA A C 1
ATOM 731 O O . ALA A 1 88 ? -9.811 2.088 3.645 1.00 96.12 88 ALA A O 1
ATOM 732 N N . ASN A 1 89 ? -8.658 0.444 2.622 1.00 96.06 89 ASN A N 1
ATOM 733 C CA . ASN A 1 89 ? -9.849 -0.298 2.200 1.00 96.06 89 ASN A CA 1
ATOM 734 C C . ASN A 1 89 ? -10.571 -0.963 3.378 1.00 96.06 89 ASN A C 1
ATOM 736 O O . ASN A 1 89 ? -11.793 -0.887 3.480 1.00 96.06 89 ASN A O 1
ATOM 740 N N . ASN A 1 90 ? -9.811 -1.543 4.304 1.00 94.44 90 ASN A N 1
ATOM 741 C CA . ASN A 1 90 ? -10.321 -2.103 5.552 1.00 94.44 90 ASN A CA 1
ATOM 742 C C . ASN A 1 90 ? -11.121 -1.058 6.343 1.00 94.44 90 ASN A C 1
ATOM 744 O O . ASN A 1 90 ? -12.276 -1.289 6.696 1.00 94.44 90 ASN A O 1
ATOM 748 N N . GLU A 1 91 ? -10.558 0.138 6.540 1.00 92.94 91 GLU A N 1
ATOM 749 C CA . GLU A 1 91 ? -11.267 1.228 7.214 1.00 92.94 91 GLU A CA 1
ATOM 750 C C . GLU A 1 91 ? -12.514 1.689 6.448 1.00 92.94 91 GLU A C 1
ATOM 752 O O . GLU A 1 91 ? -13.540 1.971 7.067 1.00 92.94 91 GLU A O 1
ATOM 757 N N . ARG A 1 92 ? -12.455 1.762 5.112 1.00 93.00 92 ARG A N 1
ATOM 758 C CA . ARG A 1 92 ? -13.615 2.108 4.272 1.00 93.00 92 ARG A CA 1
ATOM 759 C C . ARG A 1 92 ? -14.775 1.127 4.470 1.00 93.00 92 ARG A C 1
ATOM 761 O O . ARG A 1 92 ? -15.924 1.556 4.451 1.00 93.00 92 ARG A O 1
ATOM 768 N N . ASN A 1 93 ? -14.466 -0.149 4.679 1.00 92.19 93 ASN A N 1
ATOM 769 C CA . ASN A 1 93 ? -15.435 -1.224 4.888 1.00 92.19 93 ASN A CA 1
ATOM 770 C C . ASN A 1 93 ? -15.751 -1.494 6.372 1.00 92.19 93 ASN A C 1
ATOM 772 O O . ASN A 1 93 ? -16.410 -2.478 6.687 1.00 92.19 93 ASN A O 1
ATOM 776 N N . ASN A 1 94 ? -15.308 -0.631 7.297 1.00 90.12 94 ASN A N 1
ATOM 777 C CA . ASN A 1 94 ? -15.461 -0.803 8.751 1.00 90.12 94 ASN A CA 1
ATOM 778 C C . ASN A 1 94 ? -14.835 -2.094 9.320 1.00 90.12 94 ASN A C 1
ATOM 780 O O . ASN A 1 94 ? -15.174 -2.513 10.426 1.00 90.12 94 ASN A O 1
ATOM 784 N N . VAL A 1 95 ? -13.881 -2.694 8.607 1.00 89.75 95 VAL A N 1
ATOM 785 C CA . VAL A 1 95 ? -13.109 -3.857 9.058 1.00 89.75 95 VAL A CA 1
ATOM 786 C C . VAL A 1 95 ? -11.832 -3.351 9.719 1.00 89.75 95 VAL A C 1
ATOM 788 O O . VAL A 1 95 ? -10.777 -3.267 9.100 1.00 89.75 95 VAL A O 1
ATOM 791 N N . VAL A 1 96 ? -11.930 -2.926 10.978 1.00 85.25 96 VAL A N 1
ATOM 792 C CA . VAL A 1 96 ? -10.793 -2.368 11.729 1.00 85.25 96 VAL A CA 1
ATOM 793 C C . VAL A 1 96 ? -10.295 -3.335 12.795 1.00 85.25 96 VAL A C 1
ATOM 795 O O . VAL A 1 96 ? -11.072 -3.964 13.511 1.00 85.25 96 VAL A O 1
ATOM 798 N N . ASP A 1 97 ? -8.974 -3.419 12.932 1.00 80.69 97 ASP A N 1
ATOM 799 C CA . ASP A 1 97 ? -8.339 -4.236 13.960 1.00 80.69 97 ASP A CA 1
ATOM 800 C C . ASP A 1 97 ? -8.409 -3.539 15.329 1.00 80.69 97 ASP A C 1
ATOM 802 O O . ASP A 1 97 ? -7.553 -2.729 15.699 1.00 80.69 97 ASP A O 1
ATOM 806 N N . ILE A 1 98 ? -9.452 -3.861 16.094 1.00 79.12 98 ILE A N 1
ATOM 807 C CA . ILE A 1 98 ? -9.671 -3.328 17.445 1.00 79.12 98 ILE A CA 1
ATOM 808 C C . ILE A 1 98 ? -8.686 -3.874 18.488 1.00 79.12 98 ILE A C 1
ATOM 810 O O . ILE A 1 98 ? -8.613 -3.320 19.589 1.00 79.12 98 ILE A O 1
ATOM 814 N N . SER A 1 99 ? -7.921 -4.929 18.174 1.00 84.31 99 SER A N 1
ATOM 815 C CA . SER A 1 99 ? -6.881 -5.440 19.079 1.00 84.31 99 SER A CA 1
ATOM 816 C C . SER A 1 99 ? -5.725 -4.441 19.218 1.00 84.31 99 SER A C 1
ATOM 818 O O . SER A 1 99 ? -5.120 -4.325 20.287 1.00 84.31 99 SER A O 1
ATOM 820 N N . CYS A 1 100 ? -5.510 -3.628 18.180 1.00 84.25 100 CYS A N 1
ATOM 821 C CA . CYS A 1 100 ? -4.495 -2.583 18.099 1.00 84.25 100 CYS A CA 1
ATOM 822 C C . CYS A 1 100 ? -5.021 -1.210 18.568 1.00 84.25 100 CYS A C 1
ATOM 824 O O . CYS A 1 100 ? -4.711 -0.177 17.970 1.00 84.25 100 CYS A O 1
ATOM 826 N N . ASP A 1 101 ? -5.866 -1.178 19.602 1.00 89.06 101 ASP A N 1
ATOM 827 C CA . ASP A 1 101 ? -6.446 0.065 20.123 1.00 89.06 101 ASP A CA 1
ATOM 828 C C . ASP A 1 101 ? -5.414 0.904 20.891 1.00 89.06 101 ASP A C 1
ATOM 830 O O . ASP A 1 101 ? -4.979 0.554 21.993 1.00 89.06 101 ASP A O 1
ATOM 834 N N . GLY A 1 102 ? -5.063 2.046 20.305 1.00 87.75 102 GLY A N 1
ATOM 835 C CA . GLY A 1 102 ? -4.126 3.007 20.870 1.00 87.75 102 GLY A CA 1
ATOM 836 C C . GLY A 1 102 ? -2.656 2.723 20.549 1.00 87.75 102 GLY A C 1
ATOM 837 O O . GLY A 1 102 ? -2.233 1.607 20.265 1.00 87.75 102 GLY A O 1
ATOM 838 N N . TRP A 1 103 ? -1.848 3.781 20.639 1.00 87.62 103 TRP A N 1
ATOM 839 C CA . TRP A 1 103 ? -0.425 3.778 20.271 1.00 87.62 103 TRP A CA 1
ATOM 840 C C . TRP A 1 103 ? 0.409 2.706 20.993 1.00 87.62 103 TRP A C 1
ATOM 842 O O . TRP A 1 103 ? 1.354 2.167 20.426 1.00 87.62 103 TRP A O 1
ATOM 852 N N . GLN A 1 104 ? 0.068 2.379 22.240 1.00 89.69 104 GLN A N 1
ATOM 853 C CA . GLN A 1 104 ? 0.795 1.374 23.022 1.00 89.69 104 GLN A CA 1
ATOM 854 C C . GLN A 1 104 ? 0.618 -0.053 22.478 1.00 89.69 104 GLN A C 1
ATOM 856 O O . GLN A 1 104 ? 1.489 -0.888 22.692 1.00 89.69 104 GLN A O 1
ATOM 861 N N . LYS A 1 105 ? -0.479 -0.320 21.757 1.00 90.00 105 LYS A N 1
ATOM 862 C CA . LYS A 1 105 ? -0.801 -1.619 21.143 1.00 90.00 105 LYS A CA 1
ATOM 863 C C . LYS A 1 105 ? -0.557 -1.624 19.634 1.00 90.00 105 LYS A C 1
ATOM 865 O O . LYS A 1 105 ? -1.145 -2.413 18.904 1.00 90.00 105 LYS A O 1
ATOM 870 N N . MET A 1 106 ? 0.275 -0.705 19.155 1.00 92.94 106 MET A N 1
ATOM 871 C CA . MET A 1 106 ? 0.565 -0.556 17.738 1.00 92.94 106 MET A CA 1
ATOM 872 C C . MET A 1 106 ? 1.198 -1.819 17.154 1.00 92.94 106 MET A C 1
ATOM 874 O O . MET A 1 106 ? 2.189 -2.334 17.680 1.00 92.94 106 MET A O 1
ATOM 878 N N . LYS A 1 107 ? 0.692 -2.250 15.998 1.00 93.25 107 LYS A N 1
ATOM 879 C CA . LYS A 1 107 ? 1.339 -3.284 15.196 1.00 93.25 107 LYS A CA 1
ATOM 880 C C . LYS A 1 107 ? 2.502 -2.668 14.430 1.00 93.25 107 LYS A C 1
ATOM 882 O O . LYS A 1 107 ? 2.322 -1.695 13.700 1.00 93.25 107 LYS A O 1
ATOM 887 N N . ARG A 1 108 ? 3.695 -3.227 14.625 1.00 93.06 108 ARG A N 1
ATOM 888 C CA . ARG A 1 108 ? 4.942 -2.769 13.999 1.00 93.06 108 ARG A CA 1
ATOM 889 C C . ARG A 1 108 ? 5.254 -3.570 12.747 1.00 93.06 108 ARG A C 1
ATOM 891 O O . ARG A 1 108 ? 5.052 -4.784 12.726 1.00 93.06 108 ARG A O 1
ATOM 898 N N . PHE A 1 109 ? 5.810 -2.901 11.745 1.00 90.56 109 PHE A N 1
ATOM 899 C CA . PHE A 1 109 ? 6.336 -3.547 10.550 1.00 90.56 109 PHE A CA 1
ATOM 900 C C . PHE A 1 109 ? 7.859 -3.631 10.597 1.00 90.56 109 PHE A C 1
ATOM 902 O O . PHE A 1 109 ? 8.555 -2.762 11.135 1.00 90.56 109 PHE A O 1
ATOM 909 N N . LYS A 1 110 ? 8.384 -4.723 10.037 1.00 85.06 110 LYS A N 1
ATOM 910 C CA . LYS A 1 110 ? 9.826 -4.929 9.916 1.00 85.06 110 LYS A CA 1
ATOM 911 C C . LYS A 1 110 ? 10.425 -3.907 8.951 1.00 85.06 110 LYS A C 1
ATOM 913 O O . LYS A 1 110 ? 9.745 -3.317 8.118 1.00 85.06 110 LYS A O 1
ATOM 918 N N . GLN A 1 111 ? 11.724 -3.679 9.089 1.00 77.56 111 GLN A N 1
ATOM 919 C CA . GLN A 1 111 ? 12.464 -2.877 8.128 1.00 77.56 111 GLN A CA 1
ATOM 920 C C . GLN A 1 111 ? 12.563 -3.644 6.805 1.00 77.56 111 GLN A C 1
ATOM 922 O O . GLN A 1 111 ? 13.123 -4.737 6.785 1.00 77.56 111 GLN A O 1
ATOM 927 N N . LEU A 1 112 ? 12.075 -3.052 5.717 1.00 76.69 112 LEU A N 1
ATOM 928 C CA . LEU A 1 112 ? 12.336 -3.563 4.374 1.00 76.69 112 LEU A CA 1
ATOM 929 C C . LEU A 1 112 ? 13.786 -3.250 3.976 1.00 76.69 112 LEU A C 1
ATOM 931 O O . LEU A 1 112 ? 14.214 -2.086 4.034 1.00 76.69 112 LEU A O 1
ATOM 935 N N . CYS A 1 113 ? 14.527 -4.298 3.610 1.00 57.84 113 CYS A N 1
ATOM 936 C CA . CYS A 1 113 ? 15.834 -4.219 2.959 1.00 57.84 113 CYS A CA 1
ATOM 937 C C . CYS A 1 113 ? 15.637 -3.793 1.491 1.00 57.84 113 CYS A C 1
ATOM 939 O O . CYS A 1 113 ? 14.611 -4.120 0.915 1.00 57.84 113 CYS A O 1
ATOM 941 N N . CYS A 1 114 ? 16.599 -3.075 0.897 1.00 61.50 114 CYS A N 1
ATOM 942 C CA . CYS A 1 114 ? 16.494 -2.452 -0.438 1.00 61.50 114 CYS A CA 1
ATOM 943 C C . CYS A 1 114 ? 15.451 -1.320 -0.513 1.00 61.50 114 CYS A C 1
ATOM 945 O O . CYS A 1 114 ? 14.265 -1.524 -0.713 1.00 61.50 114 CYS A O 1
ATOM 947 N N . PHE A 1 115 ? 15.919 -0.083 -0.359 1.00 70.06 115 PHE A N 1
ATOM 948 C CA . PHE A 1 115 ? 15.096 1.131 -0.430 1.00 70.06 115 PHE A CA 1
ATOM 949 C C . PHE A 1 115 ? 15.513 2.035 -1.588 1.00 70.06 115 PHE A C 1
ATOM 951 O O . PHE A 1 115 ? 15.136 3.198 -1.611 1.00 70.06 115 PHE A O 1
ATOM 958 N N . VAL A 1 116 ? 16.277 1.519 -2.550 1.00 82.50 116 VAL A N 1
ATOM 959 C CA . VAL A 1 116 ? 16.581 2.249 -3.781 1.00 82.50 116 VAL A CA 1
ATOM 960 C C . VAL A 1 116 ? 15.295 2.386 -4.596 1.00 82.50 116 VAL A C 1
ATOM 962 O O . VAL A 1 116 ? 14.470 1.483 -4.626 1.00 82.50 116 VAL A O 1
ATOM 965 N N . LYS A 1 117 ? 15.090 3.529 -5.237 1.00 85.31 117 LYS A N 1
ATOM 966 C CA . LYS A 1 117 ? 14.027 3.704 -6.219 1.00 85.31 117 LYS A CA 1
ATOM 967 C C . LYS A 1 117 ? 14.532 3.188 -7.554 1.00 85.31 117 LYS A C 1
ATOM 969 O O . LYS A 1 117 ? 15.469 3.752 -8.114 1.00 85.31 117 LYS A O 1
ATOM 974 N N . SER A 1 118 ? 13.911 2.127 -8.045 1.00 81.12 118 SER A N 1
ATOM 975 C CA . SER A 1 118 ? 14.094 1.636 -9.407 1.00 81.12 118 SER A CA 1
ATOM 976 C C . SER A 1 118 ? 12.857 1.929 -10.240 1.00 81.12 118 SER A C 1
ATOM 978 O O . SER A 1 118 ? 11.746 2.006 -9.711 1.00 81.12 118 SER A O 1
ATOM 980 N N . ASP A 1 119 ? 13.048 2.044 -11.551 1.00 87.81 119 ASP A N 1
ATOM 981 C CA . ASP A 1 119 ? 11.919 2.054 -12.469 1.00 87.81 119 ASP A CA 1
ATOM 982 C C . ASP A 1 119 ? 11.154 0.722 -12.376 1.00 87.81 119 ASP A C 1
ATOM 984 O O . ASP A 1 119 ? 11.773 -0.340 -12.236 1.00 87.81 119 ASP A O 1
ATOM 988 N N . PRO A 1 120 ? 9.813 0.754 -12.431 1.00 91.62 120 PRO A N 1
ATOM 989 C CA . PRO A 1 120 ? 9.002 -0.451 -12.348 1.00 91.62 120 PRO A CA 1
ATOM 990 C C . PRO A 1 120 ? 9.250 -1.342 -13.568 1.00 91.62 120 PRO A C 1
ATOM 992 O O . PRO A 1 120 ? 9.061 -0.924 -14.713 1.00 91.62 120 PRO A O 1
ATOM 995 N N . ILE A 1 121 ? 9.638 -2.591 -13.315 1.00 94.19 121 ILE A N 1
ATOM 996 C CA . ILE A 1 121 ? 9.881 -3.608 -14.352 1.00 94.19 121 ILE A CA 1
ATOM 997 C C . ILE A 1 121 ? 8.659 -4.503 -14.596 1.00 94.19 121 ILE A C 1
ATOM 999 O O . ILE A 1 121 ? 8.651 -5.288 -15.546 1.00 94.19 121 ILE A O 1
ATOM 1003 N N . LEU A 1 122 ? 7.632 -4.375 -13.750 1.00 96.31 122 LEU A N 1
ATOM 1004 C CA . LEU A 1 122 ? 6.332 -5.023 -13.883 1.00 96.31 122 LEU A CA 1
ATOM 1005 C C . LEU A 1 122 ? 5.203 -3.986 -13.893 1.00 96.31 122 LEU A C 1
ATOM 1007 O O . LEU A 1 122 ? 5.300 -2.908 -13.299 1.00 96.31 122 LEU A O 1
ATOM 1011 N N . ARG A 1 123 ? 4.097 -4.335 -14.550 1.00 96.88 123 ARG A N 1
ATOM 1012 C CA . ARG A 1 123 ? 2.835 -3.588 -14.536 1.00 96.88 123 ARG A CA 1
ATOM 1013 C C . ARG A 1 123 ? 1.667 -4.549 -14.378 1.00 96.88 123 ARG A C 1
ATOM 1015 O O . ARG A 1 123 ? 1.661 -5.621 -14.965 1.00 96.88 123 ARG A O 1
ATOM 1022 N N . VAL A 1 124 ? 0.661 -4.155 -13.618 1.00 96.69 124 VAL A N 1
ATOM 1023 C CA . VAL A 1 124 ? -0.637 -4.815 -13.550 1.00 96.69 124 VAL A CA 1
ATOM 1024 C C . VAL A 1 124 ? -1.355 -4.565 -14.875 1.00 96.69 124 VAL A C 1
ATOM 1026 O O . VAL A 1 124 ? -1.812 -3.450 -15.127 1.00 96.69 124 VAL A O 1
ATOM 1029 N N . SER A 1 125 ? -1.435 -5.586 -15.730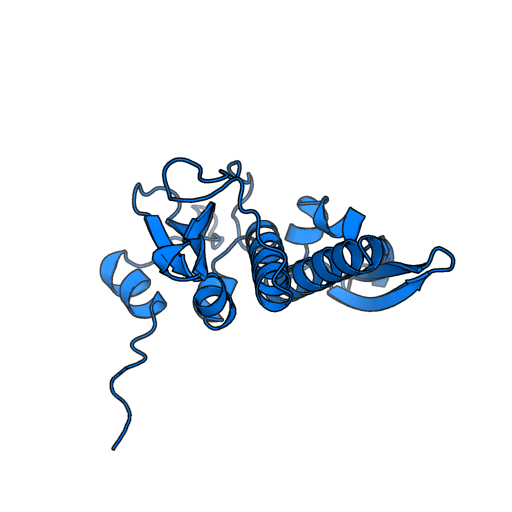 1.00 95.88 125 SER A N 1
ATOM 1030 C CA . SER A 1 125 ? -2.108 -5.490 -17.032 1.00 95.88 125 SER A CA 1
ATOM 1031 C C . SER A 1 125 ? -3.618 -5.678 -16.897 1.00 95.88 125 SER A C 1
ATOM 1033 O O . SER A 1 125 ? -4.398 -4.935 -17.492 1.00 95.88 125 SER A O 1
ATOM 1035 N N . LYS A 1 126 ? -4.046 -6.637 -16.069 1.00 95.19 126 LYS A N 1
ATOM 1036 C CA . LYS A 1 126 ? -5.460 -6.926 -15.800 1.00 95.19 126 LYS A CA 1
ATOM 1037 C C . LYS A 1 126 ? -5.658 -7.605 -14.444 1.00 95.19 126 LYS A C 1
ATOM 1039 O O . LYS A 1 126 ? -4.726 -8.150 -13.852 1.00 95.19 126 LYS A O 1
ATOM 1044 N N . LYS A 1 127 ? -6.906 -7.583 -13.976 1.00 94.81 127 LYS A N 1
ATOM 1045 C CA . LYS A 1 127 ? -7.393 -8.348 -12.824 1.00 94.81 127 LYS A CA 1
ATOM 1046 C C . LYS A 1 127 ? -8.689 -9.058 -13.202 1.00 94.81 127 LYS A C 1
ATOM 1048 O O . LYS A 1 127 ? -9.521 -8.465 -13.887 1.00 94.81 127 LYS A O 1
ATOM 1053 N N . TYR A 1 128 ? -8.862 -10.300 -12.770 1.00 94.56 128 TYR A N 1
ATOM 1054 C CA . TYR A 1 128 ? -10.084 -11.078 -12.995 1.00 94.56 128 TYR A CA 1
ATOM 1055 C C . TYR A 1 128 ? -10.290 -12.096 -11.870 1.00 94.56 128 TYR A C 1
ATOM 1057 O O . TYR A 1 128 ? -9.386 -12.346 -11.080 1.00 94.56 128 TYR A O 1
ATOM 1065 N N . PHE A 1 129 ? -11.480 -12.686 -11.785 1.00 92.75 129 PHE A N 1
ATOM 1066 C CA . PHE A 1 129 ? -11.747 -13.782 -10.854 1.00 92.75 129 PHE A CA 1
ATOM 1067 C C . PHE A 1 129 ? -11.492 -15.115 -11.549 1.00 92.75 129 PHE A C 1
ATOM 1069 O O . PHE A 1 129 ? -12.100 -15.396 -12.580 1.00 92.75 129 PHE A O 1
ATOM 1076 N N . GLY A 1 130 ? -10.584 -15.918 -10.994 1.00 89.12 130 GLY A N 1
ATOM 1077 C CA . GLY A 1 130 ? -10.345 -17.282 -11.459 1.00 89.12 130 GLY A CA 1
ATOM 1078 C C . GLY A 1 130 ? -11.482 -18.233 -11.071 1.00 89.12 130 GLY A C 1
ATOM 1079 O O . GLY A 1 130 ? -12.406 -17.863 -10.344 1.00 89.12 130 GLY A O 1
ATOM 1080 N N . GLU A 1 131 ? -11.378 -19.490 -11.500 1.00 83.06 131 GLU A N 1
ATOM 1081 C CA . GLU A 1 131 ? -12.397 -20.531 -11.268 1.00 83.06 131 GLU A CA 1
ATOM 1082 C C . GLU A 1 131 ? -12.718 -20.737 -9.777 1.00 83.06 131 GLU A C 1
ATOM 1084 O O . GLU A 1 131 ? -13.872 -20.919 -9.395 1.00 83.06 131 GLU A O 1
ATOM 1089 N N . ASN A 1 132 ? -11.717 -20.575 -8.907 1.00 82.94 132 ASN A N 1
ATOM 1090 C CA . ASN A 1 132 ? -11.865 -20.681 -7.452 1.00 82.94 132 ASN A CA 1
ATOM 1091 C C . ASN A 1 132 ? -12.432 -19.411 -6.786 1.00 82.94 132 ASN A C 1
ATOM 1093 O O . ASN A 1 132 ? -12.287 -19.244 -5.575 1.00 82.94 132 ASN A O 1
ATOM 1097 N N . LYS A 1 133 ? -13.003 -18.472 -7.557 1.00 84.12 133 LYS A N 1
ATOM 1098 C CA . LYS A 1 133 ? -13.446 -17.132 -7.111 1.00 84.12 133 LYS A CA 1
ATOM 1099 C C . LYS A 1 133 ? -12.352 -16.285 -6.449 1.00 84.12 133 LYS A C 1
ATOM 1101 O O . LYS A 1 133 ? -12.641 -15.274 -5.815 1.00 84.12 133 LYS A O 1
ATOM 1106 N N . GLN A 1 134 ? -11.091 -16.673 -6.609 1.00 87.38 134 GLN A N 1
ATOM 1107 C CA . GLN A 1 134 ? -9.959 -15.881 -6.152 1.00 87.38 134 GLN A CA 1
ATOM 1108 C C . GLN A 1 134 ? -9.661 -14.791 -7.175 1.00 87.38 134 GLN A C 1
ATOM 1110 O O . GLN A 1 134 ? -9.646 -15.056 -8.378 1.00 87.38 134 GLN A O 1
ATOM 1115 N N . GLU A 1 135 ? -9.410 -13.571 -6.701 1.00 92.69 135 GLU A N 1
ATOM 1116 C CA . GLU A 1 135 ? -8.919 -12.507 -7.570 1.00 92.69 135 GLU A CA 1
ATOM 1117 C C . GLU A 1 135 ? -7.492 -12.844 -8.023 1.00 92.69 135 GLU A C 1
ATOM 1119 O O . GLU A 1 135 ? -6.597 -13.083 -7.205 1.00 92.69 135 GLU A O 1
ATOM 1124 N N . ILE A 1 136 ? -7.298 -12.877 -9.336 1.00 96.00 136 ILE A N 1
ATOM 1125 C CA . ILE A 1 136 ? -6.021 -13.061 -10.012 1.00 96.00 136 ILE A CA 1
ATOM 1126 C C . ILE A 1 136 ? -5.579 -11.710 -10.565 1.00 96.00 136 ILE A C 1
ATOM 1128 O O . ILE A 1 136 ? -6.335 -11.018 -11.250 1.00 96.00 136 ILE A O 1
ATOM 1132 N N . THR A 1 137 ? -4.338 -11.339 -10.266 1.00 97.12 137 THR A N 1
ATOM 1133 C CA . THR A 1 137 ? -3.646 -10.185 -10.835 1.00 97.12 137 THR A CA 1
ATOM 1134 C C . THR A 1 137 ? -2.656 -10.680 -11.883 1.00 97.12 137 THR A C 1
ATOM 1136 O O . THR A 1 137 ? -1.841 -11.561 -11.605 1.00 97.12 137 THR A O 1
ATOM 1139 N N . VAL A 1 138 ? -2.703 -10.094 -13.078 1.00 97.50 138 VAL A N 1
ATOM 1140 C CA . VAL A 1 138 ? -1.751 -10.391 -14.152 1.00 97.50 138 VAL A CA 1
ATOM 1141 C C . VAL A 1 138 ? -0.700 -9.298 -14.215 1.00 97.50 138 VAL A C 1
ATOM 1143 O O . VAL A 1 138 ? -1.022 -8.111 -14.310 1.00 97.50 138 VAL A O 1
ATOM 1146 N N . LEU A 1 139 ? 0.558 -9.715 -14.124 1.00 97.75 139 LEU A N 1
ATOM 1147 C CA . LEU A 1 139 ? 1.734 -8.858 -14.149 1.00 97.75 139 LEU A CA 1
ATOM 1148 C C . LEU A 1 139 ? 2.426 -8.997 -15.502 1.00 97.75 139 LEU A C 1
ATOM 1150 O O . LEU A 1 139 ? 2.937 -10.066 -15.816 1.00 97.75 139 LEU A O 1
ATOM 1154 N N . HIS A 1 140 ? 2.474 -7.922 -16.283 1.00 97.75 140 HIS A N 1
ATOM 1155 C CA . HIS A 1 140 ? 3.225 -7.835 -17.534 1.00 97.75 140 HIS A CA 1
ATOM 1156 C C . HIS A 1 140 ? 4.607 -7.237 -17.285 1.00 97.75 140 HIS A C 1
ATOM 1158 O O . HIS A 1 140 ? 4.739 -6.228 -16.590 1.00 97.75 140 HIS A O 1
ATOM 1164 N N . SER A 1 141 ? 5.634 -7.855 -17.862 1.00 96.38 141 SER A N 1
ATOM 1165 C CA . SER A 1 141 ? 6.996 -7.334 -17.922 1.00 96.38 141 SER A CA 1
ATOM 1166 C C . SER A 1 141 ? 7.230 -6.674 -19.282 1.00 96.38 141 SER A C 1
ATOM 1168 O O . SER A 1 141 ? 7.408 -7.391 -20.268 1.00 96.38 141 SER A O 1
ATOM 1170 N N . PRO A 1 142 ? 7.297 -5.331 -19.371 1.00 91.56 142 PRO A N 1
ATOM 1171 C CA . PRO A 1 142 ? 7.488 -4.649 -20.651 1.00 91.56 142 PRO A CA 1
ATOM 1172 C C . PRO A 1 142 ? 8.842 -4.939 -21.306 1.00 91.56 142 PRO A C 1
ATOM 1174 O O . PRO A 1 142 ? 8.975 -4.804 -22.515 1.00 91.56 142 PRO A O 1
ATOM 1177 N N . CYS A 1 143 ? 9.856 -5.313 -20.518 1.00 91.44 143 CYS A N 1
ATOM 1178 C CA . CYS A 1 143 ? 11.193 -5.612 -21.031 1.00 91.44 143 CYS A CA 1
ATOM 1179 C C . CYS A 1 143 ? 11.333 -7.042 -21.567 1.00 91.44 143 CYS A C 1
ATOM 1181 O O . CYS A 1 143 ? 12.156 -7.273 -22.447 1.00 91.44 143 CYS A O 1
ATOM 1183 N N . LEU A 1 144 ? 10.555 -7.993 -21.041 1.00 94.00 144 LEU A N 1
ATOM 1184 C CA . LEU A 1 144 ? 10.587 -9.396 -21.467 1.00 94.00 144 LEU A CA 1
ATOM 1185 C C . LEU A 1 144 ? 9.403 -9.783 -22.356 1.00 94.00 144 LEU A C 1
ATOM 1187 O O . LEU A 1 144 ? 9.400 -10.891 -22.883 1.00 94.00 144 LEU A O 1
ATOM 1191 N N . ASP A 1 145 ? 8.408 -8.902 -22.460 1.00 94.81 145 ASP A N 1
ATOM 1192 C CA . ASP A 1 145 ? 7.099 -9.143 -23.063 1.00 94.81 145 ASP A CA 1
ATOM 1193 C C . ASP A 1 145 ? 6.454 -10.455 -22.588 1.00 94.81 145 ASP A C 1
ATOM 1195 O O . ASP A 1 145 ? 6.030 -11.316 -23.355 1.00 94.81 145 ASP A O 1
ATOM 1199 N N . LYS A 1 146 ? 6.456 -10.641 -21.265 1.00 96.38 146 LYS A N 1
ATOM 1200 C CA . LYS A 1 146 ? 5.916 -11.830 -20.597 1.00 96.38 146 LYS A CA 1
ATOM 1201 C C . LYS A 1 146 ? 4.899 -11.437 -19.549 1.00 96.38 146 LYS A C 1
ATOM 1203 O O . LYS A 1 146 ? 5.066 -10.423 -18.873 1.00 96.38 146 LYS A O 1
ATOM 1208 N N . GLU A 1 147 ? 3.891 -12.282 -19.382 1.00 97.06 147 GLU A N 1
ATOM 1209 C CA . GLU A 1 147 ? 2.898 -12.157 -18.322 1.00 97.06 147 GLU A CA 1
ATOM 1210 C C . GLU A 1 147 ? 3.065 -13.257 -17.271 1.00 97.06 147 GLU A C 1
ATOM 1212 O O . GLU A 1 147 ? 3.471 -14.381 -17.573 1.00 97.06 147 GLU A O 1
ATOM 1217 N N . ILE A 1 148 ? 2.751 -12.917 -16.025 1.00 96.12 148 ILE A N 1
ATOM 1218 C CA . ILE A 1 148 ? 2.659 -13.853 -14.908 1.00 96.12 148 ILE A CA 1
ATOM 1219 C C . ILE A 1 148 ? 1.301 -13.651 -14.250 1.00 96.12 148 ILE A C 1
ATOM 1221 O O . ILE A 1 148 ? 0.946 -12.533 -13.874 1.00 96.12 148 ILE A O 1
ATOM 1225 N N . GLU A 1 149 ? 0.561 -14.740 -14.079 1.00 96.62 149 GLU A N 1
ATOM 1226 C CA . GLU A 1 149 ? -0.682 -14.755 -13.316 1.00 96.62 149 GLU A CA 1
ATOM 1227 C C . GLU A 1 149 ? -0.390 -15.163 -11.870 1.00 96.62 149 GLU A C 1
ATOM 1229 O O . GLU A 1 149 ? 0.290 -16.156 -11.604 1.00 96.62 149 GLU A O 1
ATOM 1234 N N . ILE A 1 150 ? -0.886 -14.380 -10.917 1.00 96.44 150 ILE A N 1
ATOM 1235 C CA . ILE A 1 150 ? -0.719 -14.637 -9.487 1.00 96.44 150 ILE A CA 1
ATOM 1236 C C . ILE A 1 150 ? -1.983 -14.203 -8.747 1.00 96.44 150 ILE A C 1
ATOM 1238 O O . ILE A 1 150 ? -2.587 -13.185 -9.082 1.00 96.44 150 ILE A O 1
ATOM 1242 N N . SER A 1 151 ? -2.406 -14.945 -7.722 1.00 95.56 151 SER A N 1
ATOM 1243 C CA . SER A 1 151 ? -3.525 -14.484 -6.894 1.00 95.56 151 SER A CA 1
ATOM 1244 C C . SER A 1 151 ? -3.167 -13.168 -6.197 1.00 95.56 151 SER A C 1
ATOM 1246 O O . SER A 1 151 ? -2.046 -12.995 -5.712 1.00 95.56 151 SER A O 1
ATOM 1248 N N . THR A 1 152 ? -4.113 -12.229 -6.111 1.00 95.62 152 THR A N 1
ATOM 1249 C CA . THR A 1 152 ? -3.868 -10.907 -5.506 1.00 95.62 152 THR A CA 1
ATOM 1250 C C . THR A 1 152 ? -3.374 -11.037 -4.059 1.00 95.62 152 THR A C 1
ATOM 1252 O O . THR A 1 152 ? -2.489 -10.297 -3.633 1.00 95.62 152 THR A O 1
ATOM 1255 N N . ILE A 1 153 ? -3.866 -12.037 -3.319 1.00 94.38 153 ILE A N 1
ATOM 1256 C CA . ILE A 1 153 ? -3.428 -12.337 -1.946 1.00 94.38 153 ILE A CA 1
ATOM 1257 C C . ILE A 1 153 ? -1.982 -12.862 -1.910 1.00 94.38 153 ILE A C 1
ATOM 1259 O O . ILE A 1 153 ? -1.223 -12.506 -1.007 1.00 94.38 153 ILE A O 1
ATOM 1263 N N . ALA A 1 154 ? -1.569 -13.701 -2.866 1.00 95.12 154 ALA A N 1
ATOM 1264 C CA . ALA A 1 154 ? -0.180 -14.158 -2.939 1.00 95.12 154 ALA A CA 1
ATOM 1265 C C . ALA A 1 154 ? 0.763 -13.017 -3.345 1.00 95.12 154 ALA A C 1
ATOM 1267 O O . ALA A 1 154 ? 1.837 -12.881 -2.760 1.00 95.12 154 ALA A O 1
ATOM 1268 N N . LEU A 1 155 ? 0.339 -12.157 -4.277 1.00 96.69 155 LEU A N 1
ATOM 1269 C CA . LEU A 1 155 ? 1.084 -10.957 -4.659 1.00 96.69 155 LEU A CA 1
ATOM 1270 C C . LEU A 1 155 ? 1.266 -10.000 -3.476 1.00 96.69 155 LEU A C 1
ATOM 1272 O O . LEU A 1 155 ? 2.369 -9.514 -3.252 1.00 96.69 155 LEU A O 1
ATOM 1276 N N . PHE A 1 156 ? 0.223 -9.792 -2.670 1.00 95.44 156 PHE A N 1
ATOM 1277 C CA . PHE A 1 156 ? 0.292 -8.986 -1.447 1.00 95.44 156 PHE A CA 1
ATOM 1278 C C . PHE A 1 156 ? 1.377 -9.468 -0.467 1.00 95.44 156 PHE A C 1
ATOM 1280 O O . PHE A 1 156 ? 1.994 -8.661 0.223 1.00 95.44 156 PHE A O 1
ATOM 1287 N N . LYS A 1 157 ? 1.641 -10.779 -0.419 1.00 94.31 157 LYS A N 1
ATOM 1288 C CA . LYS A 1 157 ? 2.662 -11.387 0.452 1.00 94.31 157 LYS A CA 1
ATOM 1289 C C . LYS A 1 157 ? 4.056 -11.432 -0.183 1.00 94.31 157 LYS A C 1
ATOM 1291 O O . LYS A 1 157 ? 5.003 -11.849 0.480 1.00 94.31 157 LYS A O 1
ATOM 1296 N N . ASN A 1 158 ? 4.197 -11.039 -1.449 1.00 94.69 158 ASN A N 1
ATOM 1297 C CA . ASN A 1 158 ? 5.446 -11.131 -2.194 1.00 94.69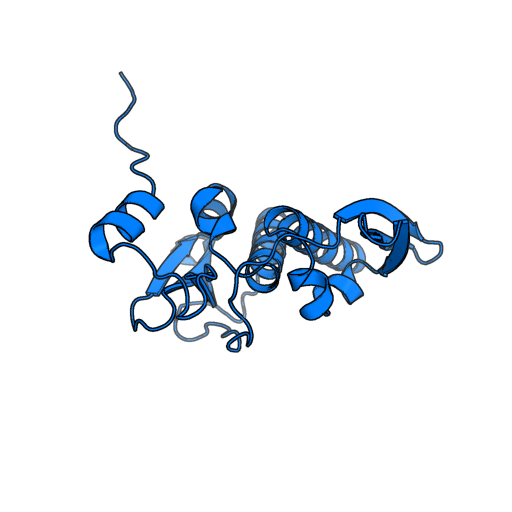 158 ASN A CA 1
ATOM 1298 C C . ASN A 1 158 ? 6.105 -9.752 -2.336 1.00 94.69 158 ASN A C 1
ATOM 1300 O O . ASN A 1 158 ? 5.891 -9.033 -3.311 1.00 94.69 158 ASN A O 1
ATOM 1304 N N . GLU A 1 159 ? 6.939 -9.394 -1.357 1.00 92.25 159 GLU A N 1
ATOM 1305 C CA . GLU A 1 159 ? 7.627 -8.095 -1.305 1.00 92.25 159 GLU A CA 1
ATOM 1306 C C . GLU A 1 159 ? 8.474 -7.807 -2.555 1.00 92.25 159 GLU A C 1
ATOM 1308 O O . GLU A 1 159 ? 8.517 -6.664 -3.004 1.00 92.25 159 GLU A O 1
ATOM 1313 N N . ALA A 1 160 ? 9.101 -8.830 -3.149 1.00 91.50 160 ALA A N 1
ATOM 1314 C CA . ALA A 1 160 ? 9.937 -8.678 -4.338 1.00 91.50 160 ALA A CA 1
ATOM 1315 C C . ALA A 1 160 ? 9.112 -8.313 -5.581 1.00 91.50 160 ALA A C 1
ATOM 1317 O O . ALA A 1 160 ? 9.478 -7.399 -6.321 1.00 91.50 160 ALA A O 1
ATOM 1318 N N . LEU A 1 161 ? 7.973 -8.981 -5.791 1.00 94.31 161 LEU A N 1
ATOM 1319 C CA . LEU A 1 161 ? 7.059 -8.636 -6.883 1.00 94.31 161 LEU A CA 1
ATOM 1320 C C . LEU A 1 161 ? 6.406 -7.271 -6.660 1.00 94.31 161 LEU A C 1
ATOM 1322 O O . LEU A 1 161 ? 6.249 -6.519 -7.616 1.00 94.31 161 LEU A O 1
ATOM 1326 N N . LEU A 1 162 ? 6.072 -6.918 -5.415 1.00 94.81 162 LEU A N 1
ATOM 1327 C CA . LEU A 1 162 ? 5.569 -5.581 -5.093 1.00 94.81 162 LEU A CA 1
ATOM 1328 C C . LEU A 1 162 ? 6.616 -4.502 -5.376 1.00 94.81 162 LEU A C 1
ATOM 1330 O O . LEU A 1 162 ? 6.274 -3.470 -5.938 1.00 94.81 162 LEU A O 1
ATOM 1334 N N . TYR A 1 163 ? 7.881 -4.733 -5.020 1.00 93.19 163 TYR A N 1
ATOM 1335 C CA . TYR A 1 163 ? 8.983 -3.807 -5.297 1.00 93.19 163 TYR A CA 1
ATOM 1336 C C . TYR A 1 163 ? 9.221 -3.593 -6.798 1.00 93.19 163 TYR A C 1
ATOM 1338 O O . TYR A 1 163 ? 9.624 -2.511 -7.212 1.00 93.19 163 TYR A O 1
ATOM 1346 N N . ALA A 1 164 ? 8.924 -4.600 -7.621 1.00 93.88 164 ALA A N 1
ATOM 1347 C CA . ALA A 1 164 ? 9.000 -4.500 -9.075 1.00 93.88 164 ALA A CA 1
ATOM 1348 C C . ALA A 1 164 ? 7.859 -3.672 -9.711 1.00 93.88 164 ALA A C 1
ATOM 1350 O O . ALA A 1 164 ? 7.922 -3.380 -10.909 1.00 93.88 164 ALA A O 1
ATOM 1351 N N . LEU A 1 165 ? 6.833 -3.297 -8.936 1.00 94.75 165 LEU A N 1
ATOM 1352 C CA . LEU A 1 165 ? 5.735 -2.417 -9.344 1.00 94.75 165 LEU A CA 1
ATOM 1353 C C . LEU A 1 165 ? 6.006 -0.962 -8.961 1.00 94.75 165 LEU A C 1
ATOM 1355 O O . LEU A 1 165 ? 6.804 -0.663 -8.075 1.00 94.75 165 LEU A O 1
ATOM 1359 N N . ASP A 1 166 ? 5.256 -0.038 -9.569 1.00 93.06 166 ASP A N 1
ATOM 1360 C CA . ASP A 1 166 ? 5.185 1.311 -9.016 1.00 93.06 166 ASP A CA 1
ATOM 1361 C C . ASP A 1 166 ? 4.307 1.357 -7.760 1.00 93.06 166 ASP A C 1
ATOM 1363 O O . ASP A 1 166 ? 3.439 0.512 -7.513 1.00 93.06 166 ASP A O 1
ATOM 1367 N N . THR A 1 167 ? 4.526 2.397 -6.962 1.00 93.88 167 THR A N 1
ATOM 1368 C CA . THR A 1 167 ? 3.896 2.540 -5.657 1.00 93.88 167 THR A CA 1
ATOM 1369 C C . THR A 1 167 ? 2.367 2.636 -5.720 1.00 93.88 167 THR A C 1
ATOM 1371 O O . THR A 1 167 ? 1.690 2.168 -4.806 1.00 93.88 167 THR A O 1
ATOM 1374 N N . PHE A 1 168 ? 1.787 3.193 -6.786 1.00 95.50 168 PHE A N 1
ATOM 1375 C CA . PHE A 1 168 ? 0.330 3.296 -6.928 1.00 95.50 168 PHE A CA 1
ATOM 1376 C C . PHE A 1 168 ? -0.301 1.978 -7.369 1.00 95.50 168 PHE A C 1
ATOM 1378 O O . PHE A 1 168 ? -1.382 1.622 -6.896 1.00 95.50 168 PHE A O 1
ATOM 1385 N N . GLN A 1 169 ? 0.375 1.228 -8.235 1.00 96.38 169 GLN A N 1
ATOM 1386 C CA . GLN A 1 169 ? -0.038 -0.132 -8.568 1.00 96.38 169 GLN A CA 1
ATOM 1387 C C . GLN A 1 169 ? 0.006 -1.024 -7.326 1.00 96.38 169 GLN A C 1
ATOM 1389 O O . GLN A 1 169 ? -0.956 -1.745 -7.062 1.00 96.38 169 GLN A O 1
ATOM 1394 N N . ALA A 1 170 ? 1.048 -0.902 -6.502 1.00 97.06 170 ALA A N 1
ATOM 1395 C CA . ALA A 1 170 ? 1.139 -1.622 -5.235 1.00 97.06 170 ALA A CA 1
ATOM 1396 C C . ALA A 1 170 ? 0.006 -1.242 -4.261 1.00 97.06 170 ALA A C 1
ATOM 1398 O O . ALA A 1 170 ? -0.614 -2.124 -3.671 1.00 97.06 170 ALA A O 1
ATOM 1399 N N . VAL A 1 171 ? -0.355 0.043 -4.156 1.00 97.50 171 VAL A N 1
ATOM 1400 C CA . VAL A 1 171 ? -1.559 0.482 -3.419 1.00 97.50 171 VAL A CA 1
ATOM 1401 C C . VAL A 1 171 ? -2.818 -0.234 -3.923 1.00 97.50 171 VAL A C 1
ATOM 1403 O O . VAL A 1 171 ? -3.588 -0.757 -3.118 1.00 97.50 171 VAL A O 1
ATOM 1406 N N . SER A 1 172 ? -3.030 -0.284 -5.242 1.00 95.88 172 SER A N 1
ATOM 1407 C CA . SER A 1 172 ? -4.186 -0.960 -5.856 1.00 95.88 172 SER A CA 1
ATOM 1408 C C . SER A 1 172 ? -4.212 -2.466 -5.569 1.00 95.88 172 SER A C 1
ATOM 1410 O O . SER A 1 172 ? -5.282 -3.051 -5.382 1.00 95.88 172 SER A O 1
ATOM 1412 N N . VAL A 1 173 ? -3.047 -3.117 -5.503 1.00 97.00 173 VAL A N 1
ATOM 1413 C CA . VAL A 1 173 ? -2.930 -4.514 -5.052 1.00 97.00 173 VAL A CA 1
ATOM 1414 C C . VAL A 1 173 ? -3.385 -4.648 -3.600 1.00 97.00 173 VAL A C 1
ATOM 1416 O O . VAL A 1 173 ? -4.199 -5.518 -3.311 1.00 97.00 173 VAL A O 1
ATOM 1419 N N . GLY A 1 174 ? -2.945 -3.755 -2.710 1.00 97.06 174 GLY A N 1
ATOM 1420 C CA . GLY A 1 174 ? -3.376 -3.732 -1.310 1.00 97.06 174 GLY A CA 1
ATOM 1421 C C . GLY A 1 174 ? -4.889 -3.611 -1.136 1.00 97.06 174 GLY A C 1
ATOM 1422 O O . GLY A 1 174 ? -5.488 -4.350 -0.355 1.00 97.06 174 GLY A O 1
ATOM 1423 N N . TYR A 1 175 ? -5.518 -2.723 -1.911 1.00 95.69 175 TYR A N 1
ATOM 1424 C CA . TYR A 1 175 ? -6.978 -2.607 -1.975 1.00 95.69 175 TYR A CA 1
ATOM 1425 C C . TYR A 1 175 ? -7.639 -3.924 -2.408 1.00 95.69 175 TYR A C 1
ATOM 1427 O O . TYR A 1 175 ? -8.545 -4.397 -1.727 1.00 95.69 175 TYR A O 1
ATOM 1435 N N . GLY A 1 176 ? -7.174 -4.532 -3.506 1.00 93.56 176 GLY A N 1
ATOM 1436 C CA . GLY A 1 176 ? -7.742 -5.786 -4.025 1.00 93.56 176 GLY A CA 1
ATOM 1437 C C . GLY A 1 176 ? -7.555 -6.981 -3.083 1.00 93.56 176 GLY A C 1
ATOM 1438 O O . GLY A 1 176 ? -8.454 -7.809 -2.939 1.00 93.56 176 GLY A O 1
ATOM 1439 N N . ALA A 1 177 ? -6.421 -7.047 -2.381 1.00 94.31 177 ALA A N 1
ATOM 1440 C CA . ALA A 1 177 ? -6.157 -8.081 -1.384 1.00 94.31 177 ALA A CA 1
ATOM 1441 C C . ALA A 1 177 ? -7.124 -7.972 -0.195 1.00 94.31 177 ALA A C 1
ATOM 1443 O O . ALA A 1 177 ? -7.761 -8.961 0.159 1.00 94.31 177 ALA A O 1
ATOM 1444 N N . SER A 1 178 ? -7.292 -6.764 0.357 1.00 94.25 178 SER A N 1
ATOM 1445 C CA . SER A 1 178 ? -8.281 -6.483 1.409 1.00 94.25 178 SER A CA 1
ATOM 1446 C C . SER A 1 178 ? -9.699 -6.841 0.961 1.00 94.25 178 SER A C 1
ATOM 1448 O O . SER A 1 178 ? -10.417 -7.535 1.671 1.00 94.25 178 SER A O 1
ATOM 1450 N N . GLU A 1 179 ? -10.096 -6.412 -0.235 1.00 92.62 179 GLU A N 1
ATOM 1451 C CA . GLU A 1 179 ? -11.421 -6.692 -0.788 1.00 92.62 179 GLU A CA 1
ATOM 1452 C C . GLU A 1 179 ? -11.680 -8.201 -0.926 1.00 92.62 179 GLU A C 1
ATOM 1454 O O . GLU A 1 179 ? -12.760 -8.688 -0.592 1.00 92.62 179 GLU A O 1
ATOM 1459 N N . SER A 1 180 ? -10.669 -8.955 -1.365 1.00 88.81 180 SER A N 1
ATOM 1460 C CA . SER A 1 180 ? -10.740 -10.415 -1.465 1.00 88.81 180 SER A CA 1
ATOM 1461 C C . SER A 1 180 ? -10.922 -11.079 -0.097 1.00 88.81 180 SER A C 1
ATOM 1463 O O . SER A 1 180 ? -11.689 -12.030 0.022 1.00 88.81 180 SER A O 1
ATOM 1465 N N . GLU A 1 181 ? -10.247 -10.585 0.945 1.00 87.50 181 GLU A N 1
ATOM 1466 C CA . GLU A 1 181 ? -10.419 -11.094 2.312 1.00 87.50 181 GLU A CA 1
ATOM 1467 C C . GLU A 1 181 ? -11.803 -10.759 2.879 1.00 87.50 181 GLU A C 1
ATOM 1469 O O . GLU A 1 181 ? -12.451 -11.637 3.443 1.00 87.50 181 GLU A O 1
ATOM 1474 N N . ILE A 1 182 ? -12.289 -9.530 2.681 1.00 88.06 182 ILE A N 1
ATOM 1475 C CA . ILE A 1 182 ? -13.603 -9.081 3.167 1.00 88.06 182 ILE A CA 1
ATOM 1476 C C . ILE A 1 182 ? -14.730 -9.918 2.558 1.00 88.06 182 ILE A C 1
ATOM 1478 O O . ILE A 1 182 ? -15.637 -10.334 3.274 1.00 88.06 182 ILE A O 1
ATOM 1482 N N . ARG A 1 183 ? -14.657 -10.220 1.257 1.00 85.12 183 ARG A N 1
ATOM 1483 C CA . ARG A 1 183 ? -15.650 -11.069 0.576 1.00 85.12 183 ARG A CA 1
ATOM 1484 C C . ARG A 1 183 ? -15.699 -12.495 1.108 1.00 85.12 183 ARG A C 1
ATOM 1486 O O . ARG A 1 183 ? -16.749 -13.109 1.036 1.00 85.12 183 ARG A O 1
ATOM 1493 N N . ASN A 1 184 ? -14.591 -13.013 1.633 1.00 78.75 184 ASN A N 1
ATOM 1494 C CA . ASN A 1 184 ? -14.552 -14.348 2.232 1.00 78.75 184 ASN A CA 1
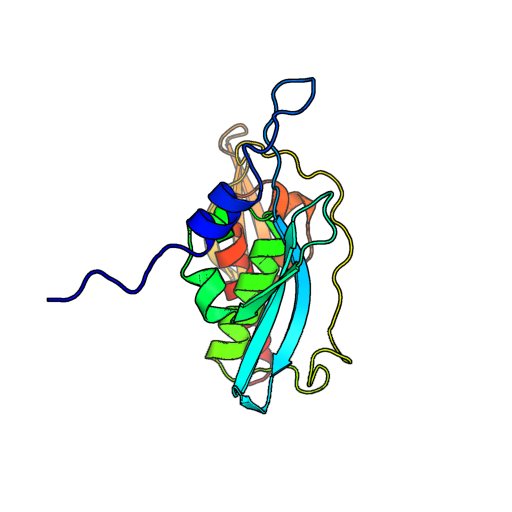ATOM 1495 C C . ASN A 1 184 ? -15.098 -14.376 3.672 1.00 78.75 184 ASN A C 1
ATOM 1497 O O . ASN A 1 184 ? -15.302 -15.458 4.215 1.00 78.75 184 ASN A O 1
ATOM 1501 N N . MET A 1 185 ? -15.285 -13.215 4.312 1.00 76.19 185 MET A N 1
ATOM 1502 C CA . MET A 1 185 ? -15.876 -13.101 5.654 1.00 76.19 185 MET A CA 1
ATOM 1503 C C . MET A 1 185 ? -17.407 -12.966 5.630 1.00 76.19 185 MET A C 1
ATOM 1505 O O . MET A 1 185 ? -18.027 -13.039 6.691 1.00 76.19 185 MET A O 1
ATOM 1509 N N . GLN A 1 186 ? -17.989 -12.722 4.452 1.00 60.94 186 GLN A N 1
ATOM 1510 C CA . GLN A 1 186 ? -19.430 -12.589 4.213 1.00 60.94 186 GLN A CA 1
ATOM 1511 C C . GLN A 1 186 ? -20.012 -13.904 3.698 1.00 60.94 186 GLN A C 1
ATOM 1513 O O . GLN A 1 186 ? -21.146 -14.221 4.115 1.00 60.94 186 GLN A O 1
#

Sequence (186 aa):
MLSQIYKDVVSEFKNIYGRFWATKQGNFEYYLKLDGYYFCKKQKQTIVIIQVRNKRTVEKIPVKKVIQDKNLVKELHPADACIIGMLANNERNNVVDISCDGWQKMKRFKQLCCFVKSDPILRVSKKYFGENKQEITVLHSPCLDKEIEISTIALFKNEALLYALDTFQAVSVGYGASESEIRNMQ

Radius of gyration: 17.31 Å; chains: 1; bounding box: 47×54×46 Å

Secondary structure (DSSP, 8-state):
---SS---HHHHHHHHH-PPPPPTTS--B--EEEEEEEEETTTTEEEEEEEETTSS-EEEEEHHHHHH-HHHHTTB-HHHHHHHHHHHHHHHTT---GGGBSGGGPEEPPPPS--B----S-EEEEEEE-TTS-EEEEEEETTTTEEEEEEHHHHHT-HHHHHTS-HHHHHHHHHHHHHHHHHH--

Foldseek 3Di:
DDDPDCPDPVVVVPVVPHDQDQDVVRFGFLQKEFFWWAQEPVVRFIWTWIDGPPDPDIDTHTLVVCVVRPVNLQSYQLLRLLQSLLRVLCSVVVNDDCCRYDPVSIDGDDDDDDGTDDDQQWDFPDWDQDPVRFIWTWIAGPVVRDIDIDGLLVCSVDSVNSNSHGNVRSSVSSNSNNVRVVVVVD

pLDDT: mean 85.02, std 16.31, range [31.52, 97.75]